Protein AF-A0A1I7S067-F1 (afdb_monomer_lite)

InterPro domains:
  IPR039859 Palmitoyltransferase PFA4/ZDHHC16/ZDHHC20/ERF2-like [PTHR12246] (15-96)

Secondary structure (DSSP, 8-state):
-HHHHHHHHHHHHHHHHHHHHHHHHHHHHHHHHHHHHHHHHHHHHHIIIIIHHHHHHHS-HHHHHHHHHHHHHHHHHHHHHHHHHHHS--------SS-GGG-GGGTT-TTHHHHHS-THHHHHHHHHHHHHHHHHHHHHHHHHHHHHHHHHHT--HHHHHH--STHHHHHHH-GGG-TTHHHHHHHHTT--TT--HHHHSSS---PPP-------PPP---

Organism: Bursaphelenchus xylophilus (NCBI:txid6326)

Foldseek 3Di:
DVVVVVVVVVVVVVVVVVVVVVVVVVVCLVVVVVLVVVLLVLVVCCCQPPVLQVCLQPDDQVVSVVVVVVSVVVSVVVVVVVVCVSPVDPPPLPPDVDPPLRDPVCPPPPCSCVPPVDPCVVVVVVVVVVVVSVVSCVVSVLVVLLVLLCLQQLHDPVRVVVDDDDVSVVSSVCSPPHVPRVVSNCLSQVVPDPDDPVPRSNGRDNDDRDDDPDPDDPPPDD

Radius of gyration: 28.03 Å; chains: 1; bounding box: 75×39×89 Å

Sequence (222 aa):
MIRNNEYISLTELQERQRIEDRKTKRIIGKVCPFLVYGLLSFVVLNIIFIFLPFESLYKPLWLVIMLCMMTVYFVSSIVFSYYMACNTHPGSPRKGKRSFCAQEKLFFVSWRDTLCYSNYLVAIPVAIVFLLCLQIFAFAGFLFWQNFSMISFGILYIESLKSDKKSSLQMYLWPFGAPNFTKNWRNFLGLHFGRRFWSHILLPSTHKPFFHEEYTPPMCNL

pLDDT: mean 72.7, std 13.43, range [39.19, 91.75]

Structure (mmCIF, N/CA/C/O backbone):
data_AF-A0A1I7S067-F1
#
_entry.id   AF-A0A1I7S067-F1
#
loop_
_atom_site.group_PDB
_atom_site.id
_atom_site.type_symbol
_atom_site.label_atom_id
_atom_site.label_alt_id
_atom_site.label_comp_id
_atom_site.label_asym_id
_atom_site.label_entity_id
_atom_site.label_seq_id
_atom_site.pdbx_PDB_ins_code
_atom_site.Cartn_x
_atom_site.Cartn_y
_atom_site.Cartn_z
_atom_site.occupancy
_atom_site.B_iso_or_equiv
_atom_site.auth_seq_id
_atom_site.auth_comp_id
_atom_site.auth_asym_id
_atom_site.auth_atom_id
_atom_site.pdbx_PDB_model_num
ATOM 1 N N . MET A 1 1 ? 48.008 5.080 -32.756 1.00 60.66 1 MET A N 1
ATOM 2 C CA . MET A 1 1 ? 47.907 4.240 -31.540 1.00 60.66 1 MET A CA 1
ATOM 3 C C . MET A 1 1 ? 46.923 4.805 -30.509 1.00 60.66 1 MET A C 1
ATOM 5 O O . MET A 1 1 ? 46.065 4.062 -30.066 1.00 60.66 1 MET A O 1
ATOM 9 N N . ILE A 1 2 ? 46.959 6.109 -30.202 1.00 61.41 2 ILE A N 1
ATOM 10 C CA . ILE A 1 2 ? 46.107 6.761 -29.177 1.00 61.41 2 ILE A CA 1
ATOM 11 C C . ILE A 1 2 ? 44.590 6.624 -29.450 1.00 61.41 2 ILE A C 1
ATOM 13 O O . ILE A 1 2 ? 43.835 6.271 -28.551 1.00 61.41 2 ILE A O 1
ATOM 17 N N . ARG A 1 3 ? 44.151 6.783 -30.708 1.00 65.31 3 ARG A N 1
ATOM 18 C CA . ARG A 1 3 ? 42.730 6.695 -31.111 1.00 65.31 3 ARG A CA 1
ATOM 19 C C . ARG A 1 3 ? 42.087 5.315 -30.878 1.00 65.31 3 ARG A C 1
ATOM 21 O O . ARG A 1 3 ? 40.883 5.235 -30.668 1.00 65.31 3 ARG A O 1
ATOM 28 N N . ASN A 1 4 ? 42.874 4.234 -30.898 1.00 70.75 4 ASN A N 1
ATOM 29 C CA . ASN A 1 4 ? 42.349 2.886 -30.648 1.00 70.75 4 ASN A CA 1
ATOM 30 C C . ASN A 1 4 ? 42.087 2.649 -29.155 1.00 70.75 4 ASN A C 1
ATOM 32 O O . ASN A 1 4 ? 41.084 2.030 -28.818 1.00 70.75 4 ASN A O 1
ATOM 36 N N . ASN A 1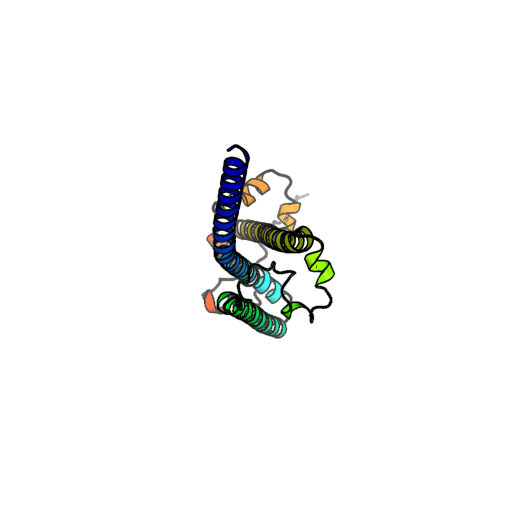 5 ? 42.929 3.184 -28.265 1.00 73.44 5 ASN A N 1
ATOM 37 C CA . ASN A 1 5 ? 42.738 3.039 -26.818 1.00 73.44 5 ASN A CA 1
ATOM 38 C C . ASN A 1 5 ? 41.500 3.796 -26.317 1.00 73.44 5 ASN A C 1
ATOM 40 O O . ASN A 1 5 ? 40.792 3.300 -25.446 1.00 73.44 5 ASN A O 1
ATOM 44 N N . GLU A 1 6 ? 41.212 4.963 -26.894 1.00 76.75 6 GLU A N 1
ATOM 45 C CA . GLU A 1 6 ? 40.024 5.757 -26.558 1.00 76.75 6 GLU A CA 1
ATOM 46 C C . GLU A 1 6 ? 38.721 5.084 -27.025 1.00 76.75 6 GLU A C 1
ATOM 48 O O . GLU A 1 6 ? 37.706 5.114 -26.335 1.00 76.75 6 GLU A O 1
ATOM 53 N N . TYR A 1 7 ? 38.750 4.399 -28.172 1.00 74.50 7 TYR A N 1
ATOM 54 C CA . TYR A 1 7 ? 37.591 3.648 -28.653 1.00 74.50 7 TYR A CA 1
ATOM 55 C C . TYR A 1 7 ? 37.304 2.417 -27.781 1.00 74.50 7 TYR A C 1
ATOM 57 O O . TYR A 1 7 ? 36.150 2.142 -27.453 1.00 74.50 7 TYR A O 1
ATOM 65 N N . ILE A 1 8 ? 38.360 1.708 -27.365 1.00 77.25 8 ILE A N 1
ATOM 66 C CA . ILE A 1 8 ? 38.261 0.538 -26.483 1.00 77.25 8 ILE A CA 1
ATOM 67 C C . ILE A 1 8 ? 37.681 0.944 -25.118 1.00 77.25 8 ILE A C 1
ATOM 69 O O . ILE A 1 8 ? 36.724 0.319 -24.653 1.00 77.25 8 ILE A O 1
ATOM 73 N N . SER A 1 9 ? 38.161 2.040 -24.517 1.00 79.50 9 SER A N 1
ATOM 74 C CA . SER A 1 9 ? 37.658 2.510 -23.218 1.00 79.50 9 SER A CA 1
ATOM 75 C C . SER A 1 9 ? 36.184 2.943 -23.266 1.00 79.50 9 SER A C 1
ATOM 77 O O . SER A 1 9 ? 35.411 2.613 -22.363 1.00 79.50 9 SER A O 1
ATOM 79 N N . LEU A 1 10 ? 35.749 3.607 -24.344 1.00 79.50 10 LEU A N 1
ATOM 80 C CA . LEU A 1 10 ? 34.343 3.976 -24.552 1.00 79.50 10 LEU A CA 1
ATOM 81 C C . LEU A 1 10 ? 33.431 2.748 -24.693 1.00 79.50 10 LEU A C 1
ATOM 83 O O . LEU A 1 10 ? 32.326 2.733 -24.141 1.00 79.50 10 LEU A O 1
ATOM 87 N N . THR A 1 11 ? 33.881 1.701 -25.393 1.00 80.50 11 THR A N 1
ATOM 88 C CA . THR A 1 11 ? 33.100 0.463 -25.535 1.00 80.50 11 THR A CA 1
ATOM 89 C C . THR A 1 11 ? 32.948 -0.297 -24.219 1.00 80.50 11 THR A C 1
ATOM 91 O O . THR A 1 11 ? 31.845 -0.759 -23.914 1.00 80.50 11 THR A O 1
ATOM 94 N N . GLU A 1 12 ? 33.998 -0.357 -23.396 1.00 84.56 12 GLU A N 1
ATOM 95 C CA . GLU A 1 12 ? 33.945 -0.987 -22.072 1.00 84.56 12 GLU A CA 1
ATOM 96 C C . GLU A 1 12 ? 33.008 -0.235 -21.114 1.00 84.56 12 GLU A C 1
ATOM 98 O O . GLU A 1 12 ? 32.218 -0.855 -20.395 1.00 84.56 12 GLU A O 1
ATOM 103 N N . LEU A 1 13 ? 33.026 1.104 -21.140 1.00 80.56 13 LEU A N 1
ATOM 104 C CA . LEU A 1 13 ? 32.112 1.942 -20.355 1.00 80.56 13 LEU A CA 1
ATOM 105 C C . LEU A 1 13 ? 30.646 1.725 -20.758 1.00 80.56 13 LEU A C 1
ATOM 107 O O . LEU A 1 13 ? 29.788 1.534 -19.893 1.00 80.56 13 LEU A O 1
ATOM 111 N N . GLN A 1 14 ? 30.352 1.681 -22.060 1.00 81.06 14 GLN A N 1
ATOM 112 C CA . GLN A 1 14 ? 29.001 1.405 -22.562 1.00 81.06 14 GLN A CA 1
ATOM 113 C C . GLN A 1 14 ? 28.516 -0.010 -22.227 1.00 81.06 14 GLN A C 1
ATOM 115 O O . GLN A 1 14 ? 27.317 -0.234 -22.028 1.00 81.06 14 GLN A O 1
ATOM 120 N N . GLU A 1 15 ? 29.411 -0.995 -22.207 1.00 83.44 15 GLU A N 1
ATOM 121 C CA . GLU A 1 15 ? 29.061 -2.365 -21.846 1.00 83.44 15 GLU A CA 1
ATOM 122 C C . GLU A 1 15 ? 28.778 -2.497 -20.348 1.00 83.44 15 GLU A C 1
ATOM 124 O O . GLU A 1 15 ? 27.768 -3.102 -19.973 1.00 83.44 15 GLU A O 1
ATOM 129 N N . ARG A 1 16 ? 29.574 -1.833 -19.498 1.00 80.81 16 ARG A N 1
ATOM 130 C CA . ARG A 1 16 ? 29.292 -1.719 -18.060 1.00 80.81 16 ARG A CA 1
ATOM 131 C C . ARG A 1 16 ? 27.949 -1.040 -17.804 1.00 80.81 16 ARG A C 1
ATOM 133 O O . ARG A 1 16 ? 27.128 -1.623 -17.101 1.00 80.81 16 ARG A O 1
ATOM 140 N N . GLN A 1 17 ? 27.660 0.091 -18.453 1.00 79.00 17 GLN A N 1
ATOM 141 C CA . GLN A 1 17 ? 26.351 0.756 -18.358 1.00 79.00 17 GLN A CA 1
ATOM 142 C C . GLN A 1 17 ? 25.197 -0.162 -18.793 1.00 79.00 17 GLN A C 1
ATOM 144 O O . GLN A 1 17 ? 24.196 -0.286 -18.094 1.00 79.00 17 GLN A O 1
ATOM 149 N N . ARG A 1 18 ? 25.345 -0.912 -19.895 1.00 73.81 18 ARG A N 1
ATOM 150 C CA . ARG A 1 18 ? 24.321 -1.880 -20.338 1.00 73.81 18 ARG A CA 1
ATOM 151 C C . ARG A 1 18 ? 24.138 -3.063 -19.385 1.00 73.81 18 ARG A C 1
ATOM 153 O O . ARG A 1 18 ? 23.065 -3.679 -19.372 1.00 73.81 18 ARG A O 1
ATOM 160 N N . ILE A 1 19 ? 25.177 -3.475 -18.663 1.00 78.88 19 ILE A N 1
ATOM 161 C CA . ILE A 1 19 ? 25.087 -4.531 -17.647 1.00 78.88 19 ILE A CA 1
ATOM 162 C C . ILE A 1 19 ? 24.378 -3.992 -16.400 1.00 78.88 19 ILE A C 1
ATOM 164 O O . ILE A 1 19 ? 23.453 -4.649 -15.920 1.00 78.88 19 ILE A O 1
ATOM 168 N N . GLU A 1 20 ? 24.756 -2.801 -15.937 1.00 76.44 20 GLU A N 1
ATOM 169 C CA . GLU A 1 20 ? 24.118 -2.071 -14.833 1.00 76.44 20 GLU A CA 1
ATOM 170 C C . GLU A 1 20 ? 22.618 -1.874 -15.108 1.00 76.44 20 GLU A C 1
ATOM 172 O O . GLU A 1 20 ? 21.784 -2.359 -14.347 1.00 76.44 20 GLU A O 1
ATOM 177 N N . ASP A 1 21 ? 22.249 -1.327 -16.269 1.00 72.25 21 ASP A N 1
ATOM 178 C CA . ASP A 1 21 ? 20.851 -1.116 -16.665 1.00 72.25 21 ASP A CA 1
ATOM 179 C C . ASP A 1 21 ? 20.033 -2.411 -16.687 1.00 72.25 21 ASP A C 1
ATOM 181 O O . ASP A 1 21 ? 18.859 -2.441 -16.305 1.00 72.25 21 ASP A O 1
ATOM 185 N N . ARG A 1 22 ? 20.635 -3.513 -17.153 1.00 72.81 22 ARG A N 1
ATOM 186 C CA . ARG A 1 22 ? 19.974 -4.825 -17.175 1.00 72.81 22 ARG A CA 1
ATOM 187 C C . ARG A 1 22 ? 19.762 -5.371 -15.769 1.00 72.81 22 ARG A C 1
ATOM 189 O O . ARG A 1 22 ? 18.717 -5.978 -15.527 1.00 72.81 22 ARG A O 1
ATOM 196 N N . LYS A 1 23 ? 20.721 -5.176 -14.863 1.00 74.88 23 LYS A N 1
ATOM 197 C CA . LYS A 1 23 ? 20.579 -5.552 -13.452 1.00 74.88 23 LYS A CA 1
ATOM 198 C C . LYS A 1 23 ? 19.485 -4.712 -12.793 1.00 74.88 23 LYS A C 1
ATOM 200 O O . LYS A 1 23 ? 18.541 -5.289 -12.261 1.00 74.88 23 LYS A O 1
ATOM 205 N N . THR A 1 24 ? 19.537 -3.391 -12.939 1.00 73.12 24 THR A N 1
ATOM 206 C CA . THR A 1 24 ? 18.560 -2.445 -12.384 1.00 73.12 24 THR A CA 1
ATOM 207 C C . THR A 1 24 ? 17.139 -2.757 -12.844 1.00 73.12 24 THR A C 1
ATOM 209 O O . THR A 1 24 ? 16.247 -2.921 -12.016 1.00 73.12 24 THR A O 1
ATOM 212 N N . LYS A 1 25 ? 16.914 -2.973 -14.147 1.00 69.44 25 LYS A N 1
ATOM 213 C CA . LYS A 1 25 ? 15.585 -3.331 -14.679 1.00 69.44 25 LYS A CA 1
ATOM 214 C C . LYS A 1 25 ? 15.052 -4.656 -14.126 1.00 69.44 25 LYS A C 1
ATOM 216 O O . LYS A 1 25 ? 13.860 -4.762 -13.852 1.00 69.44 25 LYS A O 1
ATOM 221 N N . ARG A 1 26 ? 15.913 -5.664 -13.928 1.00 72.00 26 ARG A N 1
ATOM 222 C CA . ARG A 1 26 ? 15.506 -6.942 -13.311 1.00 72.00 26 ARG A CA 1
ATOM 223 C C . ARG A 1 26 ? 15.178 -6.797 -11.830 1.00 72.00 26 ARG A C 1
ATOM 225 O O . ARG A 1 26 ? 14.263 -7.462 -11.360 1.00 72.00 26 ARG A O 1
ATOM 232 N N . ILE A 1 27 ? 15.930 -5.971 -11.106 1.00 74.88 27 ILE A N 1
ATOM 233 C CA . ILE A 1 27 ? 15.695 -5.719 -9.682 1.00 74.88 27 ILE A CA 1
ATOM 234 C C . ILE A 1 27 ? 14.375 -4.962 -9.512 1.00 74.88 27 ILE A C 1
ATOM 236 O O . ILE A 1 27 ? 13.495 -5.441 -8.802 1.00 74.88 27 ILE A O 1
ATOM 240 N N . ILE A 1 28 ? 14.181 -3.859 -10.244 1.00 71.94 28 ILE A N 1
ATOM 241 C CA . ILE A 1 28 ? 12.940 -3.067 -10.216 1.00 71.94 28 ILE A CA 1
ATOM 242 C C . ILE A 1 28 ? 11.729 -3.936 -10.574 1.00 71.94 28 ILE A C 1
ATOM 244 O O . ILE A 1 28 ? 10.713 -3.880 -9.885 1.00 71.94 28 ILE A O 1
ATOM 248 N N . GLY A 1 29 ? 11.850 -4.794 -11.593 1.00 70.19 29 GLY A N 1
ATOM 249 C CA . GLY A 1 29 ? 10.775 -5.702 -12.001 1.00 70.19 29 GLY A CA 1
ATOM 250 C C . GLY A 1 29 ? 10.373 -6.736 -10.942 1.00 70.19 29 GLY A C 1
ATOM 251 O O . GLY A 1 29 ? 9.244 -7.205 -10.969 1.00 70.19 29 GLY A O 1
ATOM 252 N N . LYS A 1 30 ? 11.256 -7.078 -9.995 1.00 74.94 30 LYS A N 1
ATOM 253 C CA . LYS A 1 30 ? 10.940 -7.979 -8.871 1.00 74.94 30 LYS A CA 1
ATOM 254 C C . LYS A 1 30 ? 10.435 -7.235 -7.636 1.00 74.94 30 LYS A C 1
ATOM 256 O O . LYS A 1 30 ? 9.564 -7.738 -6.934 1.00 74.94 30 LYS A O 1
ATOM 261 N N . VAL A 1 31 ? 10.978 -6.047 -7.373 1.00 78.94 31 VAL A N 1
ATOM 262 C CA . VAL A 1 31 ? 10.641 -5.239 -6.191 1.00 78.94 31 VAL A CA 1
ATOM 263 C C . VAL A 1 31 ? 9.281 -4.559 -6.344 1.00 78.94 31 VAL A C 1
ATOM 265 O O . VAL A 1 31 ? 8.514 -4.515 -5.387 1.00 78.94 31 VAL A O 1
ATOM 268 N N . CYS A 1 32 ? 8.951 -4.065 -7.540 1.00 75.75 32 CYS A N 1
ATOM 269 C CA . CYS A 1 32 ? 7.698 -3.348 -7.783 1.00 75.75 32 CYS A CA 1
ATOM 270 C C . CYS A 1 32 ? 6.447 -4.203 -7.474 1.00 75.75 32 CYS A C 1
ATOM 272 O O . CYS A 1 32 ? 5.587 -3.722 -6.734 1.00 75.75 32 CYS A O 1
ATOM 274 N N . PRO A 1 33 ? 6.363 -5.485 -7.896 1.00 77.38 33 PRO A N 1
ATOM 275 C CA . PRO A 1 33 ? 5.256 -6.359 -7.510 1.00 77.38 33 PRO A CA 1
ATOM 276 C C . PRO A 1 33 ? 5.111 -6.542 -6.009 1.00 77.38 33 PRO A C 1
ATOM 278 O O . PRO A 1 33 ? 4.014 -6.424 -5.470 1.00 77.38 33 PRO A O 1
ATOM 281 N N . PHE A 1 34 ? 6.226 -6.792 -5.325 1.00 82.50 34 PHE A N 1
ATOM 282 C CA . PHE A 1 34 ? 6.224 -6.985 -3.882 1.00 82.50 34 PHE A CA 1
ATOM 283 C C . PHE A 1 34 ? 5.716 -5.738 -3.149 1.00 82.50 34 PHE A C 1
ATOM 285 O O . PHE A 1 34 ? 4.894 -5.847 -2.242 1.00 82.50 34 PHE A O 1
ATOM 292 N N . LEU A 1 35 ? 6.145 -4.552 -3.590 1.00 81.69 35 LEU A N 1
ATOM 293 C CA . LEU A 1 35 ? 5.699 -3.281 -3.030 1.00 81.69 35 LEU A CA 1
ATOM 294 C C . LEU A 1 35 ? 4.191 -3.072 -3.220 1.00 81.69 35 LEU A C 1
ATOM 296 O O . LEU A 1 35 ? 3.509 -2.689 -2.274 1.00 81.69 35 LEU A O 1
ATOM 300 N N . VAL A 1 36 ? 3.662 -3.347 -4.416 1.00 83.38 36 VAL A N 1
ATOM 301 C CA . VAL A 1 36 ? 2.234 -3.160 -4.718 1.00 83.38 36 VAL A CA 1
ATOM 302 C C . VAL A 1 36 ? 1.363 -4.124 -3.917 1.00 83.38 36 VAL A C 1
ATOM 304 O O . VAL A 1 36 ? 0.391 -3.686 -3.304 1.00 83.38 36 VAL A O 1
ATOM 307 N N . TYR A 1 37 ? 1.722 -5.409 -3.849 1.00 85.50 37 TYR A N 1
ATOM 308 C CA . TYR A 1 37 ? 0.988 -6.373 -3.022 1.00 85.50 37 TYR A CA 1
ATOM 309 C C . TYR A 1 37 ? 1.084 -6.042 -1.530 1.00 85.50 37 TYR A C 1
ATOM 311 O O . TYR A 1 37 ? 0.086 -6.153 -0.817 1.00 85.50 37 TYR A O 1
ATOM 319 N N . GLY A 1 38 ? 2.253 -5.594 -1.062 1.00 86.00 38 GLY A N 1
ATOM 320 C CA . GLY A 1 38 ? 2.447 -5.144 0.315 1.00 86.00 38 GLY A CA 1
ATOM 321 C C . GLY A 1 38 ? 1.566 -3.944 0.660 1.00 86.00 38 GLY A C 1
ATOM 322 O O . GLY A 1 38 ? 0.860 -3.974 1.665 1.00 86.00 38 GLY A O 1
ATOM 323 N N . LEU A 1 39 ? 1.541 -2.923 -0.203 1.00 84.81 39 LEU A N 1
ATOM 324 C CA . LEU A 1 39 ? 0.704 -1.736 -0.025 1.00 84.81 39 LEU A CA 1
ATOM 325 C C . LEU A 1 39 ? -0.788 -2.085 -0.062 1.00 84.81 39 LEU A C 1
ATOM 327 O O . LEU A 1 39 ? -1.544 -1.630 0.791 1.00 84.81 39 LEU A O 1
ATOM 331 N N . LEU A 1 40 ? -1.209 -2.919 -1.016 1.00 88.19 40 LEU A N 1
ATOM 332 C CA . LEU A 1 40 ? -2.599 -3.350 -1.141 1.00 88.19 40 LEU A CA 1
ATOM 333 C C . LEU A 1 40 ? -3.053 -4.132 0.097 1.00 88.19 40 LEU A C 1
ATOM 335 O O . LEU A 1 40 ? -4.106 -3.836 0.655 1.00 88.19 40 LEU A O 1
ATOM 339 N N . SER A 1 41 ? -2.236 -5.082 0.558 1.00 87.38 41 SER A N 1
ATOM 340 C CA . SER A 1 41 ? -2.485 -5.834 1.791 1.00 87.38 41 SER A CA 1
ATOM 341 C C . SER A 1 41 ? -2.594 -4.899 2.995 1.00 87.38 41 SER A C 1
ATOM 343 O O . SER A 1 41 ? -3.547 -4.981 3.766 1.00 87.38 41 SER A O 1
ATOM 345 N N . PHE A 1 42 ? -1.676 -3.940 3.115 1.00 86.31 42 PHE A N 1
ATOM 346 C CA . PHE A 1 42 ? -1.685 -2.966 4.198 1.00 86.31 42 PHE A CA 1
ATOM 347 C C . PHE A 1 42 ? -2.951 -2.090 4.202 1.00 86.31 42 PHE A C 1
ATOM 349 O O . PHE A 1 42 ? -3.560 -1.884 5.254 1.00 86.31 42 PHE A O 1
ATOM 356 N N . VAL A 1 43 ? -3.399 -1.619 3.036 1.00 86.94 43 VAL A N 1
ATOM 357 C CA . VAL A 1 43 ? -4.656 -0.865 2.900 1.00 86.94 43 VAL A CA 1
ATOM 358 C C . VAL A 1 43 ? -5.860 -1.729 3.283 1.00 86.94 43 VAL A C 1
ATOM 360 O O . VAL A 1 43 ? -6.712 -1.280 4.045 1.00 86.94 43 VAL A O 1
ATOM 363 N N . VAL A 1 44 ? -5.917 -2.983 2.827 1.00 87.88 44 VAL A N 1
ATOM 364 C CA . VAL A 1 44 ? -7.000 -3.913 3.184 1.00 87.88 44 VAL A CA 1
ATOM 365 C C . VAL A 1 44 ? -7.029 -4.189 4.690 1.00 87.88 44 VAL A C 1
ATOM 367 O O . VAL A 1 44 ? -8.105 -4.186 5.284 1.00 87.88 44 VAL A O 1
ATOM 370 N N . LEU A 1 45 ? -5.871 -4.353 5.337 1.00 86.25 45 LEU A N 1
ATOM 371 C CA . LEU A 1 45 ? -5.787 -4.512 6.792 1.00 86.25 45 LEU A CA 1
ATOM 372 C C . LEU A 1 45 ? -6.349 -3.289 7.526 1.00 86.25 45 LEU A C 1
ATOM 374 O O . LEU A 1 45 ? -7.144 -3.448 8.447 1.00 86.25 45 LEU A O 1
ATOM 378 N N . ASN A 1 46 ? -6.010 -2.073 7.092 1.00 84.12 46 ASN A N 1
ATOM 379 C CA . ASN A 1 46 ? -6.590 -0.850 7.657 1.00 84.12 46 ASN A CA 1
ATOM 380 C C . ASN A 1 46 ? -8.115 -0.818 7.511 1.00 84.12 46 ASN A C 1
ATOM 382 O O . ASN A 1 46 ? -8.824 -0.471 8.459 1.00 84.12 46 ASN A O 1
ATOM 386 N N . ILE A 1 47 ? -8.625 -1.215 6.341 1.00 85.75 47 ILE A N 1
ATOM 387 C CA . ILE A 1 47 ? -10.066 -1.265 6.093 1.00 85.75 47 ILE A CA 1
ATOM 388 C C . ILE A 1 47 ? -10.736 -2.258 7.048 1.00 85.75 47 ILE A C 1
ATOM 390 O O . ILE A 1 47 ? -11.729 -1.909 7.674 1.00 85.75 47 ILE A O 1
ATOM 394 N N . ILE A 1 48 ? -10.187 -3.463 7.213 1.00 83.12 48 ILE A N 1
ATOM 395 C CA . ILE A 1 48 ? -10.789 -4.504 8.057 1.00 83.12 48 ILE A CA 1
ATOM 396 C C . ILE A 1 48 ? -10.719 -4.145 9.548 1.00 83.12 48 ILE A C 1
ATOM 398 O O . ILE A 1 48 ? -11.703 -4.320 10.262 1.00 83.12 48 ILE A O 1
ATOM 402 N N . PHE A 1 49 ? -9.570 -3.664 10.031 1.00 78.94 49 PHE A N 1
ATOM 403 C CA . PHE A 1 49 ? -9.338 -3.481 11.468 1.00 78.94 49 PHE A CA 1
ATOM 404 C C . PHE A 1 49 ? -9.828 -2.143 12.020 1.00 78.94 49 PHE A C 1
ATOM 406 O O . PHE A 1 49 ? -10.189 -2.079 13.192 1.00 78.94 49 PHE A O 1
ATOM 413 N N . ILE A 1 50 ? -9.818 -1.081 11.212 1.00 79.50 50 ILE A N 1
ATOM 414 C CA . ILE A 1 50 ? -10.142 0.274 11.677 1.00 79.50 50 ILE A CA 1
ATOM 415 C C . ILE A 1 50 ? -11.447 0.742 11.045 1.00 79.50 50 ILE A C 1
ATOM 417 O O . ILE A 1 50 ? -12.383 1.121 11.745 1.00 79.50 50 ILE A O 1
ATOM 421 N N . PHE A 1 51 ? -11.521 0.707 9.715 1.00 80.75 51 PHE A N 1
ATOM 422 C CA . PHE A 1 51 ? -12.613 1.355 8.997 1.00 80.75 51 PHE A CA 1
ATOM 423 C C . PHE A 1 51 ? -13.938 0.596 9.122 1.00 80.75 51 PHE A C 1
ATOM 425 O O . PHE A 1 51 ? -14.969 1.200 9.398 1.00 80.75 51 PHE A O 1
ATOM 432 N N . LEU A 1 52 ? -13.911 -0.728 8.963 1.00 80.44 52 LEU A N 1
ATOM 433 C CA . LEU A 1 52 ? -15.093 -1.583 9.012 1.00 80.44 52 LEU A CA 1
ATOM 434 C C . LEU A 1 52 ? -15.817 -1.533 10.369 1.00 80.44 52 LEU A C 1
ATOM 436 O O . LEU A 1 52 ? -17.025 -1.289 10.357 1.00 80.44 52 LEU A O 1
ATOM 440 N N . PRO A 1 53 ? -15.147 -1.698 11.532 1.00 76.75 53 PRO A N 1
ATOM 441 C CA . PRO A 1 53 ? -15.833 -1.581 12.816 1.00 76.75 53 PRO A CA 1
ATOM 442 C C . PRO A 1 53 ? -16.381 -0.169 13.045 1.00 76.75 53 PRO A C 1
ATOM 444 O O . PRO A 1 53 ? -17.499 -0.033 13.538 1.00 76.75 53 PRO A O 1
ATOM 447 N N . PHE A 1 54 ? -15.656 0.873 12.623 1.00 75.00 54 PHE A N 1
ATOM 448 C CA . PHE A 1 54 ? -16.115 2.256 12.746 1.00 75.00 54 PHE A CA 1
ATOM 449 C C . PHE A 1 54 ? -17.371 2.533 11.907 1.00 75.00 54 PHE A C 1
ATOM 451 O O . PHE A 1 54 ? -18.382 2.988 12.436 1.00 75.00 54 PHE A O 1
ATOM 458 N N . GLU A 1 55 ? -17.347 2.211 10.613 1.00 79.88 55 GLU A N 1
ATOM 459 C CA . GLU A 1 55 ? -18.484 2.418 9.707 1.00 79.88 55 GLU A CA 1
ATOM 460 C C . GLU A 1 55 ? -19.714 1.614 10.119 1.00 79.88 55 GLU A C 1
ATOM 462 O O . GLU A 1 55 ? -20.845 2.095 10.038 1.00 79.88 55 GLU A O 1
ATOM 467 N N . SER A 1 56 ? -19.494 0.401 10.626 1.00 75.44 56 SER A N 1
ATOM 468 C CA . SER A 1 56 ? -20.568 -0.474 11.086 1.00 75.44 56 SER A CA 1
ATOM 469 C C . SER A 1 56 ? -21.395 0.094 12.241 1.00 75.44 56 SER A C 1
ATOM 471 O O . SER A 1 56 ? -22.525 -0.345 12.454 1.00 75.44 56 SER A O 1
ATOM 473 N N . LEU A 1 57 ? -20.842 1.061 12.979 1.00 75.00 57 LEU A N 1
ATOM 474 C CA . LEU A 1 57 ? -21.496 1.688 14.121 1.00 75.00 57 LEU A CA 1
ATOM 475 C C . LEU A 1 57 ? -22.448 2.815 13.699 1.00 75.00 57 LEU A C 1
ATOM 477 O O . LEU A 1 57 ? -23.478 3.015 14.338 1.00 75.00 57 LEU A O 1
ATOM 481 N N . TYR A 1 58 ? -22.111 3.543 12.630 1.00 77.88 58 TYR A N 1
ATOM 482 C CA . TYR A 1 58 ? -22.845 4.740 12.204 1.00 77.88 58 TYR A CA 1
ATOM 483 C C . TYR A 1 58 ? -23.727 4.516 10.973 1.00 77.88 58 TYR A C 1
ATOM 485 O O . TYR A 1 58 ? -24.654 5.295 10.744 1.00 77.88 58 TYR A O 1
ATOM 493 N N . LYS A 1 59 ? -23.459 3.479 10.168 1.00 82.44 59 LYS A N 1
ATOM 494 C CA . LYS A 1 59 ? -24.160 3.230 8.901 1.00 82.44 59 LYS A CA 1
ATOM 495 C C . LYS A 1 59 ? -24.987 1.945 8.918 1.00 82.44 59 LYS A C 1
ATOM 497 O O . LYS A 1 59 ? -24.663 0.995 9.629 1.00 82.44 59 LYS A O 1
ATOM 502 N N . PRO A 1 60 ? -26.066 1.884 8.113 1.00 88.06 60 PRO A N 1
ATOM 503 C CA . PRO A 1 60 ? -26.896 0.692 8.036 1.00 88.06 60 PRO A CA 1
ATOM 504 C C . PRO A 1 60 ? -26.129 -0.488 7.422 1.00 88.06 60 PRO A C 1
ATOM 506 O O . PRO A 1 60 ? -25.358 -0.328 6.474 1.00 88.06 60 PRO A O 1
ATOM 509 N N . LEU A 1 61 ? -26.410 -1.693 7.926 1.00 82.25 61 LEU A N 1
ATOM 510 C CA . LEU A 1 61 ? -25.722 -2.941 7.567 1.00 82.25 61 LEU A CA 1
ATOM 511 C C . LEU A 1 61 ? -25.640 -3.193 6.050 1.00 82.25 61 LEU A C 1
ATOM 513 O O . LEU A 1 61 ? -24.597 -3.609 5.552 1.00 82.25 61 LEU A O 1
ATOM 517 N N . TRP A 1 62 ? -26.713 -2.923 5.301 1.00 85.62 62 TRP A N 1
ATOM 518 C CA . TRP A 1 62 ? -26.757 -3.172 3.855 1.00 85.62 62 TRP A CA 1
ATOM 519 C C . TRP A 1 62 ? -25.712 -2.353 3.083 1.00 85.62 62 TRP A C 1
ATOM 521 O O . TRP A 1 62 ? -25.097 -2.861 2.147 1.00 85.62 62 TRP A O 1
ATOM 531 N N . LEU A 1 63 ? -25.465 -1.108 3.502 1.00 86.56 63 LEU A N 1
ATOM 532 C CA . LEU A 1 63 ? -24.495 -0.223 2.862 1.00 86.56 63 LEU A CA 1
ATOM 533 C C . LEU A 1 63 ? -23.068 -0.719 3.111 1.00 86.56 63 LEU A C 1
ATOM 535 O O . LEU A 1 63 ? -22.244 -0.712 2.198 1.00 86.56 63 LEU A O 1
ATOM 539 N N . VAL A 1 64 ? -22.800 -1.212 4.324 1.00 86.12 64 VAL A N 1
ATOM 540 C CA . VAL A 1 64 ? -21.515 -1.824 4.685 1.00 86.12 64 VAL A CA 1
ATOM 541 C C . VAL A 1 64 ? -21.262 -3.079 3.845 1.00 86.12 64 VAL A C 1
ATOM 543 O O . VAL A 1 64 ? -20.177 -3.237 3.293 1.00 86.12 64 VAL A O 1
ATOM 546 N N . ILE A 1 65 ? -22.274 -3.936 3.668 1.00 87.31 65 ILE A N 1
ATOM 547 C CA . ILE A 1 65 ? -22.172 -5.139 2.825 1.00 87.31 65 ILE A CA 1
ATOM 548 C C . ILE A 1 65 ? -21.862 -4.766 1.368 1.00 87.31 65 ILE A C 1
ATOM 550 O O . ILE A 1 65 ? -20.951 -5.342 0.771 1.00 87.31 65 ILE A O 1
ATOM 554 N N . MET A 1 66 ? -22.565 -3.779 0.803 1.00 89.06 66 MET A N 1
ATOM 555 C CA . MET A 1 66 ? -22.312 -3.303 -0.564 1.00 89.06 66 MET A CA 1
ATOM 556 C C . MET A 1 66 ? -20.884 -2.768 -0.727 1.00 89.06 66 MET A C 1
ATOM 558 O O . MET A 1 66 ? -20.212 -3.078 -1.713 1.00 89.06 66 MET A O 1
ATOM 562 N N . LEU A 1 67 ? -20.387 -2.018 0.260 1.00 87.25 67 LEU A N 1
ATOM 563 C CA . LEU A 1 67 ? -19.024 -1.492 0.255 1.00 87.25 67 LEU A CA 1
ATOM 564 C C . LEU A 1 67 ? -17.970 -2.607 0.337 1.00 87.25 67 LEU A C 1
ATOM 566 O O . LEU A 1 67 ? -16.959 -2.548 -0.368 1.00 87.25 67 LEU A O 1
ATOM 570 N N . CYS A 1 68 ? -18.212 -3.646 1.141 1.00 88.06 68 CYS A N 1
ATOM 571 C CA . CYS A 1 68 ? -17.347 -4.825 1.210 1.00 88.06 68 CYS A CA 1
ATOM 572 C C . CYS A 1 68 ? -17.272 -5.549 -0.139 1.00 88.06 68 CYS A C 1
ATOM 574 O O . CYS A 1 68 ? -16.175 -5.840 -0.615 1.00 88.06 68 CYS A O 1
ATOM 576 N N . MET A 1 69 ? -18.416 -5.781 -0.792 1.00 91.62 69 MET A N 1
ATOM 577 C CA . MET A 1 69 ? -18.471 -6.421 -2.114 1.00 91.62 69 MET A CA 1
ATOM 578 C C . MET A 1 69 ? -17.695 -5.615 -3.163 1.00 91.62 69 MET A C 1
ATOM 580 O O . MET A 1 69 ? -16.883 -6.167 -3.907 1.00 91.62 69 MET A O 1
ATOM 584 N N . MET A 1 70 ? -17.883 -4.294 -3.173 1.00 89.44 70 MET A N 1
ATOM 585 C CA . MET A 1 70 ? -17.158 -3.389 -4.064 1.00 89.44 70 MET A CA 1
ATOM 586 C C . MET A 1 70 ? -15.646 -3.393 -3.786 1.00 89.44 70 MET A C 1
ATOM 588 O O . MET A 1 70 ? -14.841 -3.412 -4.717 1.00 89.44 70 MET A O 1
ATOM 592 N N . THR A 1 71 ? -15.245 -3.437 -2.515 1.00 87.88 71 THR A N 1
ATOM 593 C CA . THR A 1 71 ? -13.830 -3.501 -2.116 1.00 87.88 71 THR A CA 1
ATOM 594 C C . THR A 1 71 ? -13.172 -4.792 -2.603 1.00 87.88 71 THR A C 1
ATOM 596 O O . THR A 1 71 ? -12.098 -4.742 -3.200 1.00 87.88 71 THR A O 1
ATOM 599 N N . VAL A 1 72 ? -13.828 -5.944 -2.428 1.00 90.31 72 VAL A N 1
ATOM 600 C CA . VAL A 1 72 ? -13.334 -7.240 -2.929 1.00 90.31 72 VAL A CA 1
ATOM 601 C C . VAL A 1 72 ? -13.186 -7.221 -4.451 1.00 90.31 72 VAL A C 1
ATOM 603 O O . VAL A 1 72 ? -12.176 -7.698 -4.975 1.00 90.31 72 VAL A O 1
ATOM 606 N N . TYR A 1 73 ? -14.148 -6.629 -5.162 1.00 91.75 73 TYR A N 1
ATOM 607 C CA . TYR A 1 73 ? -14.075 -6.467 -6.613 1.00 91.75 73 TYR A CA 1
ATOM 608 C C . TYR A 1 73 ? -12.861 -5.631 -7.042 1.00 91.75 73 TYR A C 1
ATOM 610 O O . TYR A 1 73 ? -12.094 -6.062 -7.908 1.00 91.75 73 TYR A O 1
ATOM 618 N N . PHE A 1 74 ? -12.635 -4.469 -6.419 1.00 88.94 74 PHE A N 1
ATOM 619 C CA . PHE A 1 74 ? -11.492 -3.616 -6.751 1.00 88.94 74 PHE A CA 1
ATOM 620 C C . PHE A 1 74 ? -10.154 -4.279 -6.428 1.00 88.94 74 PHE A C 1
ATOM 622 O O . PHE A 1 74 ? -9.256 -4.266 -7.269 1.00 88.94 74 PHE A O 1
ATOM 629 N N . VAL A 1 75 ? -10.026 -4.911 -5.258 1.00 89.88 75 VAL A N 1
ATOM 630 C CA . VAL A 1 75 ? -8.813 -5.651 -4.876 1.00 89.88 75 VAL A CA 1
ATOM 631 C C . VAL A 1 75 ? -8.523 -6.752 -5.895 1.00 89.88 75 VAL A C 1
ATOM 633 O O . VAL A 1 75 ? -7.407 -6.835 -6.403 1.00 89.88 75 VAL A O 1
ATOM 636 N N . SER A 1 76 ? -9.534 -7.543 -6.264 1.00 89.19 76 SER A N 1
ATOM 637 C CA . SER A 1 76 ? -9.390 -8.614 -7.259 1.00 89.19 76 SER A CA 1
ATOM 638 C C . SER A 1 76 ? -8.995 -8.066 -8.631 1.00 89.19 76 SER A C 1
ATOM 640 O O . SER A 1 76 ? -8.109 -8.614 -9.281 1.00 89.19 76 SER A O 1
ATOM 642 N N . SER A 1 77 ? -9.593 -6.948 -9.050 1.00 88.81 77 SER A N 1
ATOM 643 C CA . SER A 1 77 ? -9.292 -6.291 -10.328 1.00 88.81 77 SER A CA 1
ATOM 644 C C . SER A 1 77 ? -7.858 -5.758 -10.382 1.00 88.81 77 SER A C 1
ATOM 646 O O . SER A 1 77 ? -7.174 -5.918 -11.396 1.00 88.81 77 SER A O 1
ATOM 648 N N . ILE A 1 78 ? -7.377 -5.158 -9.288 1.00 88.12 78 ILE A N 1
ATOM 649 C CA . ILE A 1 78 ? -6.000 -4.659 -9.167 1.00 88.12 78 ILE A CA 1
ATOM 650 C C . ILE A 1 78 ? -5.015 -5.828 -9.208 1.00 88.12 78 ILE A C 1
ATOM 652 O O . ILE A 1 78 ? -4.083 -5.807 -10.010 1.00 88.12 78 ILE A O 1
ATOM 656 N N . VAL A 1 79 ? -5.240 -6.868 -8.396 1.00 87.81 79 VAL A N 1
ATOM 657 C CA . VAL A 1 79 ? -4.393 -8.071 -8.364 1.00 87.81 79 VAL A CA 1
ATOM 658 C C . VAL A 1 79 ? -4.343 -8.732 -9.736 1.00 87.81 79 VAL A C 1
ATOM 660 O O . VAL A 1 79 ? -3.258 -9.041 -10.218 1.00 87.81 79 VAL A O 1
ATOM 663 N N . PHE A 1 80 ? -5.489 -8.901 -10.397 1.00 86.94 80 PHE A N 1
ATOM 664 C CA . PHE A 1 80 ? -5.560 -9.492 -11.729 1.00 86.94 80 PHE A CA 1
ATOM 665 C C . PHE A 1 80 ? -4.797 -8.665 -12.769 1.00 86.94 80 PHE A C 1
ATOM 667 O O . PHE A 1 80 ? -3.973 -9.207 -13.502 1.00 86.94 80 PHE A O 1
ATOM 674 N N . SER A 1 81 ? -5.010 -7.348 -12.803 1.00 82.69 81 SER A N 1
ATOM 675 C CA . SER A 1 81 ? -4.322 -6.452 -13.743 1.00 82.69 81 SER A CA 1
ATOM 676 C C . SER A 1 81 ? -2.809 -6.474 -13.535 1.00 82.69 81 SER A C 1
ATOM 678 O O . SER A 1 81 ? -2.038 -6.486 -14.494 1.00 82.69 81 SER A O 1
ATOM 680 N N . TYR A 1 82 ? -2.376 -6.529 -12.276 1.00 83.62 82 TYR A N 1
ATOM 681 C CA . TYR A 1 82 ? -0.967 -6.557 -11.918 1.00 83.62 82 TYR A CA 1
ATOM 682 C C . TYR A 1 82 ? -0.318 -7.920 -12.196 1.00 83.62 82 TYR A C 1
ATOM 684 O O . TYR A 1 82 ? 0.798 -7.994 -12.715 1.00 83.62 82 TYR A O 1
ATOM 692 N N . TYR A 1 83 ? -1.036 -9.007 -11.916 1.00 83.25 83 TYR A N 1
ATOM 693 C CA . TYR A 1 83 ? -0.647 -10.364 -12.287 1.00 83.25 83 TYR A CA 1
ATOM 694 C C . TYR A 1 83 ? -0.476 -10.484 -13.801 1.00 83.25 83 TYR A C 1
ATOM 696 O O . TYR A 1 83 ? 0.547 -10.988 -14.268 1.00 83.25 83 TYR A O 1
ATOM 704 N N . MET A 1 84 ? -1.434 -9.965 -14.571 1.00 78.38 84 MET A N 1
ATOM 705 C CA . MET A 1 84 ? -1.329 -9.910 -16.024 1.00 78.38 84 MET A CA 1
ATOM 706 C C . MET A 1 84 ? -0.111 -9.094 -16.441 1.00 78.38 84 MET A C 1
ATOM 708 O O . MET A 1 84 ? 0.700 -9.621 -17.186 1.00 78.38 84 MET A O 1
ATOM 712 N N . ALA A 1 85 ? 0.109 -7.896 -15.892 1.00 77.12 85 ALA A N 1
ATOM 713 C CA . ALA A 1 85 ? 1.278 -7.075 -16.218 1.00 77.12 85 ALA A CA 1
ATOM 714 C C . ALA A 1 85 ? 2.629 -7.776 -15.952 1.00 77.12 85 ALA A C 1
ATOM 716 O O . ALA A 1 85 ? 3.591 -7.546 -16.685 1.00 77.12 85 ALA A O 1
ATOM 717 N N . CYS A 1 86 ? 2.710 -8.642 -14.935 1.00 74.44 86 CYS A N 1
ATOM 718 C CA . CYS A 1 86 ? 3.920 -9.408 -14.619 1.00 74.44 86 CYS A CA 1
ATOM 719 C C . CYS A 1 86 ? 4.132 -10.618 -15.540 1.00 74.44 86 CYS A C 1
ATOM 721 O O . CYS A 1 86 ? 5.274 -10.941 -15.871 1.00 74.44 86 CYS A O 1
ATOM 723 N N . ASN A 1 87 ? 3.050 -11.304 -15.918 1.00 74.62 87 ASN A N 1
ATOM 724 C CA . ASN A 1 87 ? 3.112 -12.564 -16.664 1.00 74.62 87 ASN A CA 1
ATOM 725 C C . ASN A 1 87 ? 2.984 -12.388 -18.172 1.00 74.62 87 ASN A C 1
ATOM 727 O O . ASN A 1 87 ? 3.482 -13.221 -18.930 1.00 74.62 87 ASN A O 1
ATOM 731 N N . THR A 1 88 ? 2.359 -11.306 -18.638 1.00 74.81 88 THR A N 1
ATOM 732 C CA . THR A 1 88 ? 2.463 -10.929 -20.041 1.00 74.81 88 THR A CA 1
ATOM 733 C C . THR A 1 88 ? 3.919 -10.610 -20.307 1.00 74.81 88 THR A C 1
ATOM 735 O O . THR A 1 88 ? 4.455 -9.633 -19.781 1.00 74.81 88 THR A O 1
ATOM 738 N N . HIS A 1 89 ? 4.570 -11.451 -21.116 1.00 55.31 89 HIS A N 1
ATOM 739 C CA . HIS A 1 89 ? 5.908 -11.163 -21.603 1.00 55.31 89 HIS A CA 1
ATOM 740 C C . HIS A 1 89 ? 5.927 -9.717 -22.104 1.00 55.31 89 HIS A C 1
ATOM 742 O O . HIS A 1 89 ? 5.023 -9.356 -22.864 1.00 55.31 89 HIS A O 1
ATOM 748 N N . PRO A 1 90 ? 6.914 -8.889 -21.705 1.00 56.81 90 PRO A N 1
ATOM 749 C CA . PRO A 1 90 ? 7.055 -7.561 -22.276 1.00 56.81 90 PRO A CA 1
ATOM 750 C C . PRO A 1 90 ? 7.188 -7.796 -23.770 1.00 56.81 90 PRO A C 1
ATOM 752 O O . PRO A 1 90 ? 8.194 -8.371 -24.193 1.00 56.81 90 PRO A O 1
ATOM 755 N N . GLY A 1 91 ? 6.128 -7.501 -24.530 1.00 48.91 91 GLY A N 1
ATOM 756 C CA . GLY A 1 91 ? 6.032 -7.887 -25.929 1.00 48.91 91 GLY A CA 1
ATOM 757 C C . GLY A 1 91 ? 7.285 -7.376 -26.597 1.00 48.91 91 GLY A C 1
ATOM 758 O O . GLY A 1 91 ? 7.445 -6.170 -26.686 1.00 48.91 91 GLY A O 1
ATOM 759 N N . SER A 1 92 ? 8.216 -8.280 -26.920 1.00 45.88 92 SER A N 1
ATOM 760 C CA . SER A 1 92 ? 9.592 -7.930 -27.258 1.00 45.88 92 SER A CA 1
ATOM 761 C C . SER A 1 92 ? 9.527 -7.080 -28.516 1.00 45.88 92 SER A C 1
ATOM 763 O O . SER A 1 92 ? 9.390 -7.653 -29.607 1.00 45.88 92 SER A O 1
ATOM 765 N N . PRO A 1 93 ? 9.618 -5.740 -28.437 1.00 56.41 93 PRO A N 1
ATOM 766 C CA . PRO A 1 93 ? 9.642 -4.990 -29.663 1.00 56.41 93 PRO A CA 1
ATOM 767 C C . PRO A 1 93 ? 11.018 -5.325 -30.250 1.00 56.41 93 PRO A C 1
ATOM 769 O O . PRO A 1 93 ? 12.012 -5.294 -29.518 1.00 56.41 93 PRO A O 1
ATOM 772 N N . ARG A 1 94 ? 11.053 -5.831 -31.498 1.00 48.38 94 ARG A N 1
ATOM 773 C CA . ARG A 1 94 ? 12.259 -6.404 -32.133 1.00 48.38 94 ARG A CA 1
ATOM 774 C C . ARG A 1 94 ? 13.485 -5.621 -31.665 1.00 48.38 94 ARG A C 1
ATOM 776 O O . ARG A 1 94 ? 13.537 -4.410 -31.886 1.00 48.38 94 ARG A O 1
ATOM 783 N N . LYS A 1 95 ? 14.423 -6.308 -30.998 1.00 48.47 95 LYS A N 1
ATOM 784 C CA . LYS A 1 95 ? 15.700 -5.762 -30.510 1.00 48.47 95 LYS A CA 1
ATOM 785 C C . LYS A 1 95 ? 16.596 -5.388 -31.699 1.00 48.47 95 LYS A C 1
ATOM 787 O O . LYS A 1 95 ? 17.680 -5.927 -31.870 1.00 48.47 95 LYS A O 1
ATOM 792 N N . GLY A 1 96 ? 16.121 -4.517 -32.580 1.00 51.06 96 GLY A N 1
ATOM 793 C CA . GLY A 1 96 ? 16.985 -3.790 -33.488 1.00 51.06 96 GLY A CA 1
ATOM 794 C C . GLY A 1 96 ? 17.788 -2.801 -32.658 1.00 51.06 96 GLY A C 1
ATOM 795 O O . GLY A 1 96 ? 17.307 -2.312 -31.640 1.00 51.06 96 GLY A O 1
ATOM 796 N N . LYS A 1 97 ? 18.996 -2.462 -33.105 1.00 54.50 97 LYS A N 1
ATOM 797 C CA . LYS A 1 97 ? 19.868 -1.429 -32.510 1.00 54.50 97 LYS A CA 1
ATOM 798 C C . LYS A 1 97 ? 19.237 -0.018 -32.443 1.00 54.50 97 LYS A C 1
ATOM 800 O O . LYS A 1 97 ? 19.928 0.943 -32.133 1.00 54.50 97 LYS A O 1
ATOM 805 N N . ARG A 1 98 ? 17.951 0.125 -32.771 1.00 55.25 98 ARG A N 1
ATOM 806 C CA . ARG A 1 98 ? 17.201 1.378 -32.783 1.00 55.25 98 ARG A CA 1
ATOM 807 C C . ARG A 1 98 ? 16.639 1.635 -31.379 1.00 55.25 98 ARG A C 1
ATOM 809 O O . ARG A 1 98 ? 16.082 0.729 -30.761 1.00 55.25 98 ARG A O 1
ATOM 816 N N . SER A 1 99 ? 16.818 2.854 -30.871 1.00 59.84 99 SER A N 1
ATOM 817 C CA . SER A 1 99 ? 16.253 3.314 -29.595 1.00 59.84 99 SER A CA 1
ATOM 818 C C . SER A 1 99 ? 14.724 3.150 -29.573 1.00 59.84 99 SER A C 1
ATOM 820 O O . SER A 1 99 ? 14.096 3.067 -30.627 1.00 59.84 99 SER A O 1
ATOM 822 N N . PHE A 1 100 ? 14.109 3.117 -28.382 1.00 63.31 100 PHE A N 1
ATOM 823 C CA . PHE A 1 100 ? 12.644 3.047 -28.195 1.00 63.31 100 PHE A CA 1
ATOM 824 C C . PHE A 1 100 ? 11.891 4.056 -29.086 1.00 63.31 100 PHE A C 1
ATOM 826 O O . PHE A 1 100 ? 10.877 3.737 -29.697 1.00 63.31 100 PHE A O 1
ATOM 833 N N . CYS A 1 101 ? 12.477 5.239 -29.261 1.00 64.62 101 CYS A N 1
ATOM 834 C CA . CYS A 1 101 ? 11.963 6.325 -30.090 1.00 64.62 101 CYS A CA 1
ATOM 835 C C . CYS A 1 101 ? 12.105 6.126 -31.606 1.00 64.62 101 CYS A C 1
ATOM 837 O O . CYS A 1 101 ? 11.419 6.788 -32.381 1.00 64.62 101 CYS A O 1
ATOM 839 N N . ALA A 1 102 ? 12.956 5.204 -32.049 1.00 61.59 102 ALA A N 1
ATOM 840 C CA . ALA A 1 102 ? 13.215 4.900 -33.455 1.00 61.59 102 ALA A CA 1
ATOM 841 C C . ALA A 1 102 ? 12.445 3.659 -33.962 1.00 61.59 102 ALA A C 1
ATOM 843 O O . ALA A 1 102 ? 12.718 3.162 -35.058 1.00 61.59 102 ALA A O 1
ATOM 844 N N . GLN A 1 103 ? 11.490 3.140 -33.180 1.00 66.56 103 GLN A N 1
ATOM 845 C CA . GLN A 1 103 ? 10.597 2.064 -33.612 1.00 66.56 103 GLN A CA 1
ATOM 846 C C . GLN A 1 103 ? 9.403 2.601 -34.410 1.00 66.56 103 GLN A C 1
ATOM 848 O O . GLN A 1 103 ? 8.576 3.347 -33.899 1.00 66.56 103 GLN A O 1
ATOM 853 N N . GLU A 1 104 ? 9.276 2.134 -35.654 1.00 62.66 104 GLU A N 1
ATOM 854 C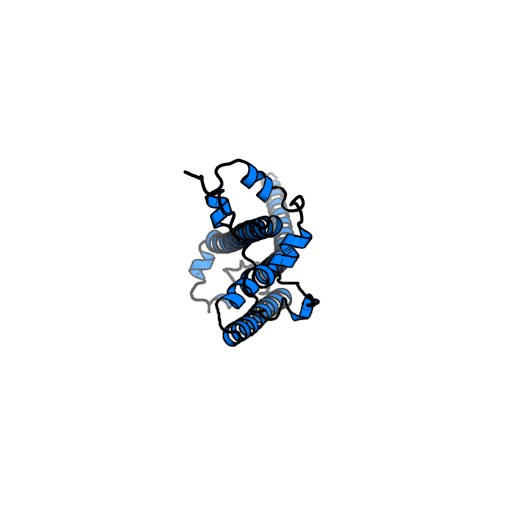 CA . GLU A 1 104 ? 8.191 2.485 -36.589 1.00 62.66 104 GLU A CA 1
ATOM 855 C C . GLU A 1 104 ? 6.794 2.097 -36.067 1.00 62.66 104 GLU A C 1
ATOM 857 O O . GLU A 1 104 ? 5.802 2.732 -36.405 1.00 62.66 104 GLU A O 1
ATOM 862 N N . LYS A 1 105 ? 6.707 1.113 -35.160 1.00 61.94 105 LYS A N 1
ATOM 863 C CA . LYS A 1 105 ? 5.439 0.686 -34.541 1.00 61.94 105 LYS A CA 1
ATOM 864 C C . LYS A 1 105 ? 4.814 1.721 -33.595 1.00 61.94 105 LYS A C 1
ATOM 866 O O . LYS A 1 105 ? 3.651 1.565 -33.242 1.00 61.94 105 LYS A O 1
ATOM 871 N N . LEU A 1 106 ? 5.553 2.753 -33.181 1.00 62.44 106 LEU A N 1
ATOM 872 C CA . LEU A 1 106 ? 5.030 3.824 -32.323 1.00 62.44 106 LEU A CA 1
ATOM 873 C C . LEU A 1 106 ? 4.370 4.973 -33.101 1.00 62.44 106 LEU A C 1
ATOM 875 O O . LEU A 1 106 ? 3.899 5.916 -32.473 1.00 62.44 106 LEU A O 1
ATOM 879 N N . PHE A 1 107 ? 4.298 4.913 -34.435 1.00 61.72 107 PHE A N 1
ATOM 880 C CA . PHE A 1 107 ? 3.713 5.992 -35.244 1.00 61.72 107 PHE A CA 1
ATOM 881 C C . PHE A 1 107 ? 2.223 6.250 -34.942 1.00 61.72 107 PHE A C 1
ATOM 883 O O . PHE A 1 107 ? 1.739 7.356 -35.139 1.00 61.72 107 PHE A O 1
ATOM 890 N N . PHE A 1 108 ? 1.504 5.255 -34.409 1.00 70.00 108 PHE A N 1
ATOM 891 C CA . PHE A 1 108 ? 0.097 5.399 -34.012 1.00 70.00 108 PHE A CA 1
ATOM 892 C C . PHE A 1 108 ? -0.100 6.188 -32.702 1.00 70.00 108 PHE A C 1
ATOM 894 O O . PHE A 1 108 ? -1.208 6.615 -32.393 1.00 70.00 108 PHE A O 1
ATOM 901 N N . VAL A 1 109 ? 0.956 6.395 -31.907 1.00 74.12 109 VAL A N 1
ATOM 902 C CA . VAL A 1 109 ? 0.852 7.093 -30.620 1.00 74.12 109 VAL A CA 1
ATOM 903 C C . VAL A 1 109 ? 1.100 8.583 -30.832 1.00 74.12 109 VAL A C 1
ATOM 905 O O . VAL A 1 109 ? 2.237 9.006 -31.024 1.00 74.12 109 VAL A O 1
ATOM 908 N N . SER A 1 110 ? 0.047 9.397 -30.726 1.00 74.62 110 SER A N 1
ATOM 909 C CA . SER A 1 110 ? 0.096 10.855 -30.945 1.00 74.62 110 SER A CA 1
ATOM 910 C C . SER A 1 110 ? 1.084 11.604 -30.036 1.00 74.62 110 SER A C 1
ATOM 912 O O . SER A 1 110 ? 1.497 12.711 -30.347 1.00 74.62 110 SER A O 1
ATOM 914 N N . TRP A 1 111 ? 1.488 10.995 -28.919 1.00 73.56 111 TRP A N 1
ATOM 915 C CA . TRP A 1 111 ? 2.362 11.580 -27.893 1.00 73.56 111 TRP A CA 1
ATOM 916 C C . TRP A 1 111 ? 3.834 11.173 -28.051 1.00 73.56 111 TRP A C 1
ATOM 918 O O . TRP A 1 111 ? 4.651 11.406 -27.157 1.00 73.56 111 TRP A O 1
ATOM 928 N N . ARG A 1 112 ? 4.185 10.518 -29.165 1.00 68.88 112 ARG A N 1
ATOM 929 C CA . ARG A 1 112 ? 5.532 9.992 -29.421 1.00 68.88 112 ARG A CA 1
ATOM 930 C C . ARG A 1 112 ? 6.599 11.077 -29.329 1.00 68.88 112 ARG A C 1
ATOM 932 O O . ARG A 1 112 ? 7.593 10.882 -28.635 1.00 68.88 112 ARG A O 1
ATOM 939 N N . ASP A 1 113 ? 6.391 12.195 -30.014 1.00 70.69 113 ASP A N 1
ATOM 940 C CA . ASP A 1 113 ? 7.400 13.253 -30.113 1.00 70.69 113 ASP A CA 1
ATOM 941 C C . ASP A 1 113 ? 7.645 13.902 -28.746 1.00 70.69 113 ASP A C 1
ATOM 943 O O . ASP A 1 113 ? 8.786 14.174 -28.384 1.00 70.69 113 ASP A O 1
ATOM 947 N N . THR A 1 114 ? 6.598 14.012 -27.923 1.00 69.06 114 THR A N 1
ATOM 948 C CA . THR A 1 114 ? 6.696 14.460 -26.530 1.00 69.06 114 THR A CA 1
ATOM 949 C C . THR A 1 114 ? 7.460 13.461 -25.658 1.00 69.06 114 THR A C 1
ATOM 951 O O . THR A 1 114 ? 8.369 13.855 -24.935 1.00 69.06 114 THR A O 1
ATOM 954 N N . LEU A 1 115 ? 7.153 12.161 -25.739 1.00 67.94 115 LEU A N 1
ATOM 955 C CA . LEU A 1 115 ? 7.835 11.119 -24.952 1.00 67.94 115 LEU A CA 1
ATOM 956 C C . LEU A 1 115 ? 9.321 10.977 -25.309 1.00 67.94 115 LEU A C 1
ATOM 958 O O . LEU A 1 115 ? 10.135 10.614 -24.462 1.00 67.94 115 LEU A O 1
ATOM 962 N N . CYS A 1 116 ? 9.667 11.252 -26.564 1.00 69.88 116 CYS A N 1
ATOM 963 C CA . CYS A 1 116 ? 11.004 11.066 -27.116 1.00 69.88 116 CYS A CA 1
ATOM 964 C C . CYS A 1 116 ? 11.864 12.329 -27.140 1.00 69.88 116 CYS A C 1
ATOM 966 O O . CYS A 1 116 ? 13.048 12.240 -27.463 1.00 69.88 116 CYS A O 1
ATOM 968 N N . TYR A 1 117 ? 11.298 13.477 -26.763 1.00 71.56 117 TYR A N 1
ATOM 969 C CA . TYR A 1 117 ? 12.026 14.737 -26.663 1.00 71.56 117 TYR A CA 1
ATOM 970 C C . TYR A 1 117 ? 13.099 14.701 -25.567 1.00 71.56 117 TYR A C 1
ATOM 972 O O . TYR A 1 117 ? 14.156 15.311 -25.702 1.00 71.56 117 TYR A O 1
ATOM 980 N N . SER A 1 118 ? 12.848 13.979 -24.469 1.00 67.62 118 SER A N 1
ATOM 981 C CA . SER A 1 118 ? 13.759 13.966 -23.329 1.00 67.62 118 SER A CA 1
ATOM 982 C C . SER A 1 118 ? 13.583 12.732 -22.448 1.00 67.62 118 SER A C 1
ATOM 984 O O . SER A 1 118 ? 12.476 12.423 -22.010 1.00 67.62 118 SER A O 1
ATOM 986 N N . ASN A 1 119 ? 14.693 12.065 -22.106 1.00 65.56 119 ASN A N 1
ATOM 987 C CA . ASN A 1 119 ? 14.703 10.914 -21.189 1.00 65.56 119 ASN A CA 1
ATOM 988 C C . ASN A 1 119 ? 14.087 11.248 -19.812 1.00 65.56 119 ASN A C 1
ATOM 990 O O . ASN A 1 119 ? 13.554 10.366 -19.135 1.00 65.56 119 ASN A O 1
ATOM 994 N N . TYR A 1 120 ? 14.112 12.525 -19.413 1.00 70.00 120 TYR A N 1
ATOM 995 C CA . TYR A 1 120 ? 13.518 13.002 -18.166 1.00 70.00 120 TYR A CA 1
ATOM 996 C C . TYR A 1 120 ? 11.985 12.906 -18.163 1.00 70.00 120 TYR A C 1
ATOM 998 O O . TYR A 1 120 ? 11.403 12.641 -17.115 1.00 70.00 120 TYR A O 1
ATOM 1006 N N . LEU A 1 121 ? 11.319 13.025 -19.318 1.00 69.88 121 LEU A N 1
ATOM 1007 C CA . LEU A 1 121 ? 9.851 12.994 -19.402 1.00 69.88 121 LEU A CA 1
ATOM 1008 C C . LEU A 1 121 ? 9.252 11.616 -19.097 1.00 69.88 121 LEU A C 1
ATOM 1010 O O . LEU A 1 121 ? 8.089 11.533 -18.718 1.00 69.88 121 LEU A O 1
ATOM 1014 N N . VAL A 1 122 ? 10.041 10.545 -19.203 1.00 69.75 122 VAL A N 1
ATOM 1015 C CA . VAL A 1 122 ? 9.628 9.191 -18.798 1.00 69.75 122 VAL A CA 1
ATOM 1016 C C . VAL A 1 122 ? 10.105 8.870 -17.382 1.00 69.75 122 VAL A C 1
ATOM 1018 O O . VAL A 1 122 ? 9.372 8.263 -16.604 1.00 69.75 122 VAL A O 1
ATOM 1021 N N . ALA A 1 123 ? 11.317 9.294 -17.016 1.00 71.62 123 ALA A N 1
ATOM 1022 C CA . ALA A 1 123 ? 11.873 9.021 -15.694 1.00 71.62 123 ALA A CA 1
ATOM 1023 C C . ALA A 1 123 ? 11.116 9.750 -14.567 1.00 71.62 123 ALA A C 1
ATOM 1025 O O . ALA A 1 123 ? 10.898 9.167 -13.505 1.00 71.62 123 ALA A O 1
ATOM 1026 N N . ILE A 1 124 ? 10.684 10.995 -14.802 1.00 78.56 124 ILE A N 1
ATOM 1027 C CA . ILE A 1 124 ? 10.004 11.825 -13.798 1.00 78.56 124 ILE A CA 1
ATOM 1028 C C . ILE A 1 124 ? 8.652 11.220 -13.375 1.00 78.56 124 ILE A C 1
ATOM 1030 O O . ILE A 1 124 ? 8.476 11.008 -12.177 1.00 78.56 124 ILE A O 1
ATOM 1034 N N . PRO A 1 125 ? 7.715 10.862 -14.282 1.00 80.00 125 PRO A N 1
ATOM 1035 C CA . PRO A 1 125 ? 6.447 10.247 -13.882 1.00 80.00 125 PRO A CA 1
ATOM 1036 C C . PRO A 1 125 ? 6.629 8.935 -13.120 1.00 80.00 125 PRO A C 1
ATOM 1038 O O . PRO A 1 125 ? 5.945 8.700 -12.128 1.00 80.00 125 PRO A O 1
ATOM 1041 N N . VAL A 1 126 ? 7.582 8.097 -13.543 1.00 78.94 126 VAL A N 1
ATOM 1042 C CA . VAL A 1 126 ? 7.892 6.843 -12.844 1.00 78.94 126 VAL A CA 1
ATOM 1043 C C . VAL A 1 126 ? 8.363 7.133 -11.419 1.00 78.94 126 VAL A C 1
ATOM 1045 O O . VAL A 1 126 ? 7.840 6.544 -10.476 1.00 78.94 126 VAL A O 1
ATOM 1048 N N . ALA A 1 127 ? 9.297 8.071 -11.243 1.00 80.44 127 ALA A N 1
ATOM 1049 C CA . ALA A 1 127 ? 9.769 8.477 -9.922 1.00 80.44 127 ALA A CA 1
ATOM 1050 C C . ALA A 1 127 ? 8.643 9.065 -9.053 1.00 80.44 127 ALA A C 1
ATOM 1052 O O . ALA A 1 127 ? 8.533 8.706 -7.883 1.00 80.44 127 ALA A O 1
ATOM 1053 N N . ILE A 1 128 ? 7.769 9.902 -9.625 1.00 85.25 128 ILE A N 1
ATOM 1054 C CA . ILE A 1 128 ? 6.606 10.469 -8.926 1.00 85.25 128 ILE A CA 1
ATOM 1055 C C . ILE A 1 128 ? 5.681 9.358 -8.422 1.00 85.25 128 ILE A C 1
ATOM 1057 O O . ILE A 1 128 ? 5.291 9.388 -7.260 1.00 85.25 128 ILE A O 1
ATOM 1061 N N . VAL A 1 129 ? 5.364 8.354 -9.246 1.00 84.50 129 VAL A N 1
ATOM 1062 C CA . VAL A 1 129 ? 4.517 7.224 -8.825 1.00 84.50 129 VAL A CA 1
ATOM 1063 C C . VAL A 1 129 ? 5.135 6.481 -7.638 1.00 84.50 129 VAL A C 1
ATOM 1065 O O . VAL A 1 129 ? 4.436 6.206 -6.665 1.00 84.50 129 VAL A O 1
ATOM 1068 N N . PHE A 1 130 ? 6.444 6.212 -7.663 1.00 81.06 130 PHE A N 1
ATOM 1069 C CA . PHE A 1 130 ? 7.127 5.581 -6.528 1.00 81.06 130 PHE A CA 1
ATOM 1070 C C . PHE A 1 130 ? 7.071 6.437 -5.256 1.00 81.06 130 PHE A C 1
ATOM 1072 O O . PHE A 1 130 ? 6.798 5.906 -4.177 1.00 81.06 130 PHE A O 1
ATOM 1079 N N . LEU A 1 131 ? 7.288 7.750 -5.375 1.00 85.06 131 LEU A N 1
ATOM 1080 C CA . LEU A 1 131 ? 7.202 8.677 -4.245 1.00 85.06 131 LEU A CA 1
ATOM 1081 C C . LEU A 1 131 ? 5.781 8.743 -3.672 1.00 85.06 131 LEU A C 1
ATOM 1083 O O . LEU A 1 131 ? 5.619 8.704 -2.455 1.00 85.06 131 LEU A O 1
ATOM 1087 N N . LEU A 1 132 ? 4.755 8.762 -4.526 1.00 86.19 132 LEU A N 1
ATOM 1088 C CA . LEU A 1 132 ? 3.353 8.738 -4.102 1.00 86.19 132 LEU A CA 1
ATOM 1089 C C . LEU A 1 132 ? 3.006 7.444 -3.360 1.00 86.19 132 LEU A C 1
ATOM 1091 O O . LEU A 1 132 ? 2.373 7.496 -2.309 1.00 86.19 132 LEU A O 1
ATOM 1095 N N . CYS A 1 133 ? 3.449 6.284 -3.853 1.00 83.75 133 CYS A N 1
ATOM 1096 C CA . CYS A 1 133 ? 3.246 5.015 -3.154 1.00 83.75 133 CYS A CA 1
ATOM 1097 C C . CYS A 1 133 ? 3.912 5.008 -1.771 1.00 83.75 133 CYS A C 1
ATOM 1099 O O . CYS A 1 133 ? 3.298 4.566 -0.800 1.00 83.75 133 CYS A O 1
ATOM 1101 N N . LEU A 1 134 ? 5.141 5.523 -1.669 1.00 83.88 134 LEU A N 1
ATOM 1102 C CA . LEU A 1 134 ? 5.858 5.636 -0.397 1.00 83.88 134 LEU A CA 1
ATOM 1103 C C . LEU A 1 134 ? 5.139 6.589 0.560 1.00 83.88 134 LEU A C 1
ATOM 1105 O O . LEU A 1 134 ? 4.992 6.283 1.740 1.00 83.88 134 LEU A O 1
ATOM 1109 N N . GLN A 1 135 ? 4.636 7.710 0.047 1.00 84.69 135 GLN A N 1
ATOM 1110 C CA . GLN A 1 135 ? 3.867 8.673 0.820 1.00 84.69 135 GLN A CA 1
ATOM 1111 C C . GLN A 1 135 ? 2.571 8.054 1.362 1.00 84.69 135 GLN A C 1
ATOM 1113 O O . GLN A 1 135 ? 2.299 8.166 2.555 1.00 84.69 135 GLN A O 1
ATOM 1118 N N . ILE A 1 136 ? 1.801 7.347 0.527 1.00 86.62 136 ILE A N 1
ATOM 1119 C CA . ILE A 1 136 ? 0.587 6.636 0.962 1.00 86.62 136 ILE A CA 1
ATOM 1120 C C . ILE A 1 136 ? 0.934 5.603 2.037 1.00 86.62 136 ILE A C 1
ATOM 1122 O O . ILE A 1 136 ? 0.255 5.543 3.059 1.00 86.62 136 ILE A O 1
ATOM 1126 N N . PHE A 1 137 ? 2.007 4.832 1.845 1.00 85.75 137 PHE A N 1
ATOM 1127 C CA . PHE A 1 137 ? 2.472 3.865 2.837 1.00 85.75 137 PHE A CA 1
ATOM 1128 C C . PHE A 1 137 ? 2.836 4.533 4.169 1.00 85.75 137 PHE A C 1
ATOM 1130 O O . PHE A 1 137 ? 2.425 4.054 5.221 1.00 85.75 137 PHE A O 1
ATOM 1137 N N . ALA A 1 138 ? 3.556 5.656 4.139 1.00 87.44 138 ALA A N 1
ATOM 1138 C CA . ALA A 1 138 ? 3.954 6.387 5.337 1.00 87.44 138 ALA A CA 1
ATOM 1139 C C . ALA A 1 138 ? 2.749 6.982 6.081 1.00 87.44 138 ALA A C 1
ATOM 1141 O O . ALA A 1 138 ? 2.627 6.791 7.288 1.00 87.44 138 ALA A O 1
ATOM 1142 N N . PHE A 1 139 ? 1.833 7.655 5.376 1.00 87.25 139 PHE A N 1
ATOM 1143 C CA . PHE A 1 139 ? 0.648 8.255 5.996 1.00 87.25 139 PHE A CA 1
ATOM 1144 C C . PHE A 1 139 ? -0.321 7.202 6.529 1.00 87.25 139 PHE A C 1
ATOM 1146 O O . PHE A 1 139 ? -0.740 7.286 7.681 1.00 87.25 139 PHE A O 1
ATOM 1153 N N . ALA A 1 140 ? -0.652 6.186 5.730 1.00 87.31 140 ALA A N 1
ATOM 1154 C CA . ALA A 1 140 ? -1.519 5.105 6.184 1.00 87.31 140 ALA A CA 1
ATOM 1155 C C . ALA A 1 140 ? -0.848 4.294 7.307 1.00 87.31 140 ALA A C 1
ATOM 1157 O O . ALA A 1 140 ? -1.511 3.911 8.264 1.00 87.31 140 ALA A O 1
ATOM 1158 N N . GLY A 1 141 ? 0.470 4.079 7.222 1.00 86.75 141 GLY A N 1
ATOM 1159 C CA . GLY A 1 141 ? 1.311 3.473 8.257 1.00 86.75 141 GLY A CA 1
ATOM 1160 C C . GLY A 1 141 ? 1.216 4.207 9.585 1.00 86.75 141 GLY A C 1
ATOM 1161 O O . GLY A 1 141 ? 0.914 3.609 10.615 1.00 86.75 141 GLY A O 1
ATOM 1162 N N . PHE A 1 142 ? 1.422 5.519 9.538 1.00 88.00 142 PHE A N 1
ATOM 1163 C CA . PHE A 1 142 ? 1.333 6.395 10.694 1.00 88.00 142 PHE A CA 1
ATOM 1164 C C . PHE A 1 142 ? -0.068 6.384 11.311 1.00 88.00 142 PHE A C 1
ATOM 1166 O O . PHE A 1 142 ? -0.198 6.192 12.516 1.00 88.00 142 PHE A O 1
ATOM 1173 N N . LEU A 1 143 ? -1.117 6.517 10.494 1.00 84.81 143 LEU A N 1
ATOM 1174 C CA . LEU A 1 143 ? -2.500 6.480 10.971 1.00 84.81 143 LEU A CA 1
ATOM 1175 C C . LEU A 1 143 ? -2.853 5.121 11.579 1.00 84.81 143 LEU A C 1
ATOM 1177 O O . LEU A 1 143 ? -3.459 5.078 12.649 1.00 84.81 143 LEU A O 1
ATOM 1181 N N . PHE A 1 144 ? -2.451 4.016 10.948 1.00 86.06 144 PHE A N 1
ATOM 1182 C CA . PHE A 1 144 ? -2.633 2.675 11.500 1.00 86.06 144 PHE A CA 1
ATOM 1183 C C . PHE A 1 144 ? -1.959 2.551 12.862 1.00 86.06 144 PHE A C 1
ATOM 1185 O O . PHE A 1 144 ? -2.597 2.146 13.828 1.00 86.06 144 PHE A O 1
ATOM 1192 N N . TRP A 1 145 ? -0.684 2.936 12.942 1.00 88.19 145 TRP A N 1
ATOM 1193 C CA . TRP A 1 145 ? 0.106 2.868 14.165 1.00 88.19 145 TRP A CA 1
ATOM 1194 C C . TRP A 1 145 ? -0.515 3.708 15.277 1.00 88.19 145 TRP A C 1
ATOM 1196 O O . TRP A 1 145 ? -0.663 3.249 16.405 1.00 88.19 145 TRP A O 1
ATOM 1206 N N . GLN A 1 146 ? -0.966 4.913 14.941 1.00 84.44 146 GLN A N 1
ATOM 1207 C CA . GLN A 1 146 ? -1.613 5.804 15.884 1.00 84.44 146 GLN A CA 1
ATOM 1208 C C . GLN A 1 146 ? -2.930 5.227 16.421 1.00 84.44 146 GLN A C 1
ATOM 1210 O O . GLN A 1 146 ? -3.151 5.233 17.633 1.00 84.44 146 GLN A O 1
ATOM 1215 N N . ASN A 1 147 ? -3.782 4.691 15.543 1.00 84.06 147 ASN A N 1
ATOM 1216 C CA . ASN A 1 147 ? -5.020 4.025 15.949 1.00 84.06 147 ASN A CA 1
ATOM 1217 C C . ASN A 1 147 ? -4.729 2.775 16.792 1.00 84.06 147 ASN A C 1
ATOM 1219 O O . ASN A 1 147 ? -5.339 2.581 17.841 1.00 84.06 147 ASN A O 1
ATOM 1223 N N . PHE A 1 148 ? -3.755 1.964 16.378 1.00 85.56 148 PHE A N 1
ATOM 1224 C CA . PHE A 1 148 ? -3.319 0.772 17.099 1.00 85.56 148 PHE A CA 1
ATOM 1225 C C . PHE A 1 148 ? -2.841 1.112 18.516 1.00 85.56 148 PHE A C 1
ATOM 1227 O O . PHE A 1 148 ? -3.275 0.474 19.478 1.00 85.56 148 PHE A O 1
ATOM 1234 N N . SER A 1 149 ? -2.003 2.142 18.673 1.00 86.06 149 SER A N 1
ATOM 1235 C CA . SER A 1 149 ? -1.549 2.616 19.983 1.00 86.06 149 SER A CA 1
ATOM 1236 C C . SER A 1 149 ? -2.711 3.086 20.854 1.00 86.06 149 SER A C 1
ATOM 1238 O O . SER A 1 149 ? -2.809 2.662 22.002 1.00 86.06 149 SER A O 1
ATOM 1240 N N . MET A 1 150 ? -3.630 3.899 20.324 1.00 82.50 150 MET A N 1
ATOM 1241 C CA . MET A 1 150 ? -4.775 4.394 21.101 1.00 82.50 150 MET A CA 1
ATOM 1242 C C . MET A 1 150 ? -5.685 3.264 21.600 1.00 82.50 150 MET A C 1
ATOM 1244 O O . MET A 1 150 ? -6.015 3.219 22.786 1.00 82.50 150 MET A O 1
ATOM 1248 N N . ILE A 1 151 ? -6.016 2.301 20.733 1.00 82.75 151 ILE A N 1
ATOM 1249 C CA . ILE A 1 151 ? -6.828 1.129 21.104 1.00 82.75 151 ILE A CA 1
ATOM 1250 C C . ILE A 1 151 ? -6.118 0.298 22.177 1.00 82.75 151 ILE A C 1
ATOM 1252 O O . ILE A 1 151 ? -6.741 -0.150 23.138 1.00 82.75 151 ILE A O 1
ATOM 1256 N N . SER A 1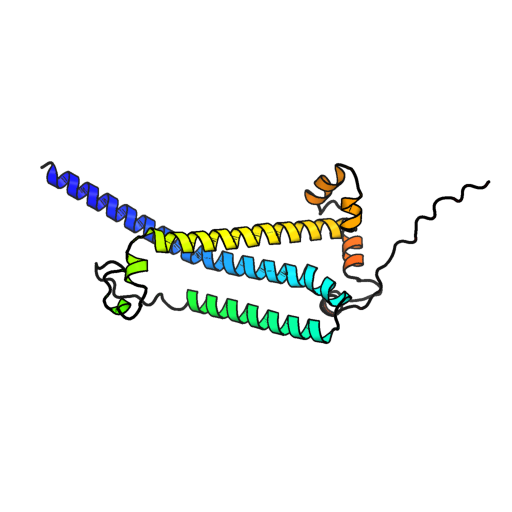 152 ? -4.802 0.125 22.045 1.00 85.25 152 SER A N 1
ATOM 1257 C CA . SER A 1 152 ? -3.998 -0.676 22.973 1.00 85.25 152 SER A CA 1
ATOM 1258 C C . SER A 1 152 ? -4.013 -0.120 24.397 1.00 85.25 152 SER A C 1
ATOM 1260 O O . SER A 1 152 ? -4.076 -0.898 25.349 1.00 85.25 152 SER A O 1
ATOM 1262 N N . PHE A 1 153 ? -4.022 1.206 24.553 1.00 81.62 153 PHE A N 1
ATOM 1263 C CA . PHE A 1 153 ? -4.108 1.879 25.853 1.00 81.62 153 PHE A CA 1
ATOM 1264 C C . PHE A 1 153 ? -5.543 2.187 26.312 1.00 81.62 153 PHE A C 1
ATOM 1266 O O . PHE A 1 153 ? -5.732 2.528 27.476 1.00 81.62 153 PHE A O 1
ATOM 1273 N N . GLY A 1 154 ? -6.546 2.027 25.441 1.00 75.44 154 GLY A N 1
ATOM 1274 C CA . GLY A 1 154 ? -7.957 2.250 25.770 1.00 75.44 154 GLY A CA 1
ATOM 1275 C C . GLY A 1 154 ? -8.355 3.725 25.891 1.00 75.44 154 GLY A C 1
ATOM 1276 O O . GLY A 1 154 ? -9.280 4.030 26.635 1.00 75.44 154 GLY A O 1
ATOM 1277 N N . ILE A 1 155 ? -7.660 4.628 25.191 1.00 76.00 155 ILE A N 1
ATOM 1278 C CA . ILE A 1 155 ? -7.858 6.087 25.274 1.00 76.00 155 ILE A CA 1
ATOM 1279 C C . ILE A 1 155 ? -8.494 6.594 23.974 1.00 76.00 155 ILE A C 1
ATOM 1281 O O . ILE A 1 155 ? -8.099 6.163 22.887 1.00 76.00 155 ILE A O 1
ATOM 1285 N N . LEU A 1 156 ? -9.447 7.530 24.058 1.00 74.38 156 LEU A N 1
ATOM 1286 C CA . LEU A 1 156 ? -9.987 8.199 22.867 1.00 74.38 156 LEU A CA 1
ATOM 1287 C C . LEU A 1 156 ? -9.082 9.342 22.385 1.00 74.38 156 LEU A C 1
ATOM 1289 O O . LEU A 1 156 ? -8.425 10.027 23.167 1.00 74.38 156 LEU A O 1
ATOM 1293 N N . TYR A 1 157 ? -9.129 9.638 21.081 1.00 69.44 157 TYR A N 1
ATOM 1294 C CA . TYR A 1 157 ? -8.372 10.749 20.488 1.00 69.44 157 TYR A CA 1
ATOM 1295 C C . TYR A 1 157 ? -8.630 12.097 21.192 1.00 69.44 157 TYR A C 1
ATOM 1297 O O . TYR A 1 157 ? -7.701 12.864 21.431 1.00 69.44 157 TYR A O 1
ATOM 1305 N N . ILE A 1 158 ? -9.879 12.356 21.600 1.00 68.88 158 ILE A N 1
ATOM 1306 C CA . ILE A 1 158 ? -10.284 13.586 22.304 1.00 68.88 158 ILE A CA 1
ATOM 1307 C C . ILE A 1 158 ? -9.622 13.681 23.687 1.00 68.88 158 ILE A C 1
ATOM 1309 O O . ILE A 1 158 ? -9.155 14.747 24.086 1.00 68.88 158 ILE A O 1
ATOM 1313 N N . GLU A 1 159 ? -9.541 12.566 24.410 1.00 69.81 159 GLU A N 1
ATOM 1314 C CA . GLU A 1 159 ? -8.887 12.502 25.721 1.00 69.81 159 GLU A CA 1
ATOM 1315 C C . GLU A 1 159 ? -7.374 12.694 25.586 1.00 69.81 159 GLU A C 1
ATOM 1317 O O . GLU A 1 159 ? -6.762 13.394 26.393 1.00 69.81 159 GLU A O 1
ATOM 1322 N N . SER A 1 160 ? -6.780 12.163 24.511 1.00 69.44 160 SER A N 1
ATOM 1323 C CA . SER A 1 160 ? -5.368 12.393 24.201 1.00 69.44 160 SER A CA 1
ATOM 1324 C C . SER A 1 160 ? -5.062 13.858 23.883 1.00 69.44 160 SER A C 1
ATOM 1326 O O . SER A 1 160 ? -3.969 14.308 24.217 1.00 69.44 160 SER A O 1
ATOM 1328 N N . LEU A 1 161 ? -5.977 14.592 23.241 1.00 69.88 161 LEU A N 1
ATOM 1329 C CA . LEU A 1 161 ? -5.803 16.024 22.958 1.00 69.88 161 LEU A CA 1
ATOM 1330 C C . LEU A 1 161 ? -5.937 16.893 24.213 1.00 69.88 161 LEU A C 1
ATOM 1332 O O . LEU A 1 161 ? -5.341 17.963 24.286 1.00 69.88 161 LEU A O 1
ATOM 1336 N N . LYS A 1 162 ? -6.715 16.438 25.199 1.00 72.69 162 LYS A N 1
ATOM 1337 C CA . LYS A 1 162 ? -6.941 17.154 26.461 1.00 72.69 162 LYS A CA 1
ATOM 1338 C C . LYS A 1 162 ? -5.839 16.900 27.499 1.00 72.69 162 LYS A C 1
ATOM 1340 O O . LYS A 1 162 ? -5.720 17.650 28.464 1.00 72.69 162 LYS A O 1
ATOM 1345 N N . SER A 1 163 ? -5.042 15.845 27.324 1.00 66.50 163 SER A N 1
ATOM 1346 C CA . SER A 1 163 ? -3.979 15.452 28.252 1.00 66.50 163 SER A CA 1
ATOM 1347 C C . SER A 1 163 ? -2.667 16.203 27.982 1.00 66.50 163 SER A C 1
ATOM 1349 O O . SER A 1 163 ? -1.979 15.955 26.996 1.00 66.50 163 SER A O 1
ATOM 1351 N N . ASP A 1 164 ? -2.266 17.063 28.917 1.00 60.84 164 ASP A N 1
ATOM 1352 C CA . ASP A 1 164 ? -1.211 18.078 28.754 1.00 60.84 164 ASP A CA 1
ATOM 1353 C C . ASP A 1 164 ? 0.255 17.579 28.879 1.00 60.84 164 ASP A C 1
ATOM 1355 O O . ASP A 1 164 ? 1.175 18.373 29.070 1.00 60.84 164 ASP A O 1
ATOM 1359 N N . LYS A 1 165 ? 0.554 16.264 28.856 1.00 54.97 165 LYS A N 1
ATOM 1360 C CA . LYS A 1 165 ? 1.917 15.781 29.208 1.00 54.97 165 LYS A CA 1
ATOM 1361 C C . LYS A 1 165 ? 2.448 14.558 28.452 1.00 54.97 165 LYS A C 1
ATOM 1363 O O . LYS A 1 165 ? 1.719 13.616 28.157 1.00 54.97 165 LYS A O 1
ATOM 1368 N N . LYS A 1 166 ? 3.787 14.583 28.277 1.00 51.34 166 LYS A N 1
ATOM 1369 C CA . LYS A 1 166 ? 4.839 13.578 27.933 1.00 51.34 166 LYS A CA 1
ATOM 1370 C C . LYS A 1 166 ? 4.494 12.076 27.812 1.00 51.34 166 LYS A C 1
ATOM 1372 O O . LYS A 1 166 ? 5.213 11.375 27.107 1.00 51.34 166 LYS A O 1
ATOM 1377 N N . SER A 1 167 ? 3.433 11.585 28.447 1.00 58.59 167 SER A N 1
ATOM 1378 C CA . SER A 1 167 ? 2.937 10.202 28.356 1.00 58.59 167 SER A CA 1
ATOM 1379 C C . SER A 1 167 ? 2.501 9.817 26.931 1.00 58.59 167 SER A C 1
ATOM 1381 O O . SER A 1 167 ? 2.711 8.685 26.501 1.00 58.59 167 SER A O 1
ATOM 1383 N N . SER A 1 168 ? 1.996 10.784 26.153 1.00 65.06 168 SER A N 1
ATOM 1384 C CA . SER A 1 168 ? 1.538 10.566 24.770 1.00 65.06 168 SER A CA 1
ATOM 1385 C C . SER A 1 168 ? 2.632 9.978 23.862 1.00 65.06 168 SER A C 1
ATOM 1387 O O . SER A 1 168 ? 2.397 9.008 23.150 1.00 65.06 168 SER A O 1
ATOM 1389 N N . LEU A 1 169 ? 3.875 10.468 23.946 1.00 68.75 169 LEU A N 1
ATOM 1390 C CA . LEU A 1 169 ? 4.977 9.945 23.124 1.00 68.75 169 LEU A CA 1
ATOM 1391 C C . LEU A 1 169 ? 5.376 8.515 23.502 1.00 68.75 169 LEU A C 1
ATOM 1393 O O . LEU A 1 169 ? 5.611 7.695 22.619 1.00 68.75 169 LEU A O 1
ATOM 1397 N N . GLN A 1 170 ? 5.424 8.197 24.798 1.00 70.12 170 GLN A N 1
ATOM 1398 C CA . GLN A 1 170 ? 5.720 6.839 25.262 1.00 70.12 170 GLN A CA 1
ATOM 1399 C C . GLN A 1 170 ? 4.628 5.850 24.818 1.00 70.12 170 GLN A C 1
ATOM 1401 O O . GLN A 1 170 ? 4.939 4.723 24.436 1.00 70.12 170 GLN A O 1
ATOM 1406 N N . MET A 1 171 ? 3.373 6.308 24.779 1.00 75.62 171 MET A N 1
ATOM 1407 C CA . MET A 1 171 ? 2.224 5.566 24.256 1.00 75.62 171 MET A CA 1
ATOM 1408 C C . MET A 1 171 ? 2.382 5.206 22.769 1.00 75.62 171 MET A C 1
ATOM 1410 O O . MET A 1 171 ? 2.119 4.073 22.362 1.00 75.62 171 MET A O 1
ATOM 1414 N N . TYR A 1 172 ? 2.845 6.158 21.952 1.00 78.12 172 TYR A N 1
ATOM 1415 C CA . TYR A 1 172 ? 3.102 5.930 20.527 1.00 78.12 172 TYR A CA 1
ATOM 1416 C C . TYR A 1 172 ? 4.349 5.083 20.279 1.00 78.12 172 TYR A C 1
ATOM 1418 O O . TYR A 1 172 ? 4.347 4.260 19.373 1.00 78.12 172 TYR A O 1
ATOM 1426 N N . LEU A 1 173 ? 5.409 5.247 21.067 1.00 83.69 173 LEU A N 1
ATOM 1427 C CA . LEU A 1 173 ? 6.660 4.512 20.865 1.00 83.69 173 LEU A CA 1
ATOM 1428 C C . LEU A 1 173 ? 6.570 3.043 21.305 1.00 83.69 173 LEU A C 1
ATOM 1430 O O . LEU A 1 173 ? 7.271 2.203 20.743 1.00 83.69 173 LEU A O 1
ATOM 1434 N N . TRP A 1 174 ? 5.717 2.717 22.284 1.00 82.69 174 TRP A N 1
ATOM 1435 C CA . TRP A 1 174 ? 5.622 1.365 22.843 1.00 82.69 174 TRP A CA 1
ATOM 1436 C C . TRP A 1 174 ? 4.172 0.917 23.132 1.00 82.69 174 TRP A C 1
ATOM 1438 O O . TRP A 1 174 ? 3.779 0.770 24.294 1.00 82.69 174 TRP A O 1
ATOM 1448 N N . PRO A 1 175 ? 3.362 0.633 22.090 1.00 80.94 175 PRO A N 1
ATOM 1449 C CA . PRO A 1 175 ? 1.969 0.197 22.251 1.00 80.94 175 PRO A CA 1
ATOM 1450 C C . PRO A 1 175 ? 1.804 -1.160 22.942 1.00 80.94 175 PRO A C 1
ATOM 1452 O O . PRO A 1 175 ? 0.801 -1.406 23.608 1.00 80.94 175 PRO A O 1
ATOM 1455 N N . PHE A 1 176 ? 2.798 -2.041 22.826 1.00 79.81 176 PHE A N 1
ATOM 1456 C CA . PHE A 1 176 ? 2.743 -3.393 23.387 1.00 79.81 176 PHE A CA 1
ATOM 1457 C C . PHE A 1 176 ? 2.917 -3.440 24.911 1.00 79.81 176 PHE A C 1
ATOM 1459 O O . PHE A 1 176 ? 2.572 -4.442 25.528 1.00 79.81 176 PHE A O 1
ATOM 1466 N N . GLY A 1 177 ? 3.429 -2.373 25.534 1.00 77.06 177 GLY A N 1
ATOM 1467 C CA . GLY A 1 177 ? 3.534 -2.268 26.995 1.00 77.06 177 GLY A CA 1
ATOM 1468 C C . GLY A 1 177 ? 2.296 -1.683 27.663 1.00 77.06 177 GLY A C 1
ATOM 1469 O O . GLY A 1 177 ? 2.367 -1.323 28.837 1.00 77.06 177 GLY A O 1
ATOM 1470 N N . ALA A 1 178 ? 1.190 -1.540 26.931 1.00 77.12 178 ALA A N 1
ATOM 1471 C CA . ALA A 1 178 ? -0.030 -0.977 27.476 1.00 77.12 178 ALA A CA 1
ATOM 1472 C C . ALA A 1 178 ? -0.590 -1.844 28.623 1.00 77.12 178 ALA A C 1
ATOM 1474 O O . ALA A 1 178 ? -0.698 -3.071 28.485 1.00 77.12 178 ALA A O 1
ATOM 1475 N N . PRO A 1 179 ? -0.995 -1.231 29.750 1.00 75.31 179 PRO A N 1
ATOM 1476 C CA . PRO A 1 179 ? -1.649 -1.959 30.823 1.00 75.31 179 PRO A CA 1
ATOM 1477 C C . PRO A 1 179 ? -2.965 -2.549 30.306 1.00 75.31 179 PRO A C 1
ATOM 1479 O O . PRO A 1 179 ? -3.777 -1.857 29.695 1.00 75.31 179 PRO A O 1
ATOM 1482 N N . ASN A 1 180 ? -3.185 -3.840 30.564 1.00 80.38 180 ASN A N 1
ATOM 1483 C CA . ASN A 1 180 ? -4.386 -4.568 30.146 1.00 80.38 180 ASN A CA 1
ATOM 1484 C C . ASN A 1 180 ? -4.645 -4.585 28.620 1.00 80.38 180 ASN A C 1
ATOM 1486 O O . ASN A 1 180 ? -5.804 -4.659 28.213 1.00 80.38 180 ASN A O 1
ATOM 1490 N N . PHE A 1 181 ? -3.593 -4.605 27.785 1.00 80.62 181 PHE A N 1
ATOM 1491 C CA . PHE A 1 181 ? -3.666 -4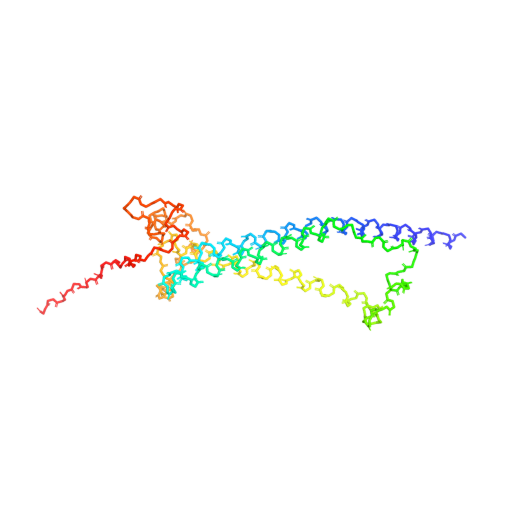.673 26.311 1.00 80.62 181 PHE A CA 1
ATOM 1492 C C . PHE A 1 181 ? -4.784 -5.596 25.792 1.00 80.62 181 PHE A C 1
ATOM 1494 O O . PHE A 1 181 ? -5.690 -5.160 25.082 1.00 80.62 181 PHE A O 1
ATOM 1501 N N . THR A 1 182 ? -4.790 -6.866 26.209 1.00 80.88 182 THR A N 1
ATOM 1502 C CA . THR A 1 182 ? -5.785 -7.851 25.754 1.00 80.88 182 THR A CA 1
ATOM 1503 C C . THR A 1 182 ? -7.210 -7.473 26.159 1.00 80.88 182 THR A C 1
ATOM 1505 O O . THR A 1 182 ? -8.146 -7.718 25.404 1.00 80.88 182 THR A O 1
ATOM 1508 N N . LYS A 1 183 ? -7.400 -6.861 27.334 1.00 80.94 183 LYS A N 1
ATOM 1509 C CA . LYS A 1 183 ? -8.717 -6.414 27.809 1.00 80.94 183 LYS A CA 1
ATOM 1510 C C . LYS A 1 183 ? -9.205 -5.210 27.005 1.00 80.94 183 LYS A C 1
ATOM 1512 O O . LYS A 1 183 ? -10.371 -5.190 26.628 1.00 80.94 183 LYS A O 1
ATOM 1517 N N . ASN A 1 184 ? -8.319 -4.267 26.691 1.00 81.25 184 ASN A N 1
ATOM 1518 C CA . ASN A 1 184 ? -8.646 -3.081 25.896 1.00 81.25 184 ASN A CA 1
ATOM 1519 C C . ASN A 1 184 ? -9.053 -3.475 24.471 1.00 81.25 184 ASN A C 1
ATOM 1521 O O . ASN A 1 184 ? -10.117 -3.079 24.005 1.00 81.25 184 ASN A O 1
ATOM 1525 N N . TRP A 1 185 ? -8.293 -4.370 23.833 1.00 78.94 185 TRP A N 1
ATOM 1526 C CA . TRP A 1 185 ? -8.651 -4.936 22.529 1.00 78.94 185 TRP A CA 1
ATOM 1527 C C . TRP A 1 185 ? -9.944 -5.755 22.572 1.00 78.94 185 TRP A C 1
ATOM 1529 O O . TRP A 1 185 ? -10.770 -5.662 21.666 1.00 78.94 185 TRP A O 1
ATOM 1539 N N . ARG A 1 186 ? -10.171 -6.528 23.641 1.00 77.06 186 ARG A N 1
ATOM 1540 C CA . ARG A 1 186 ? -11.418 -7.283 23.830 1.00 77.06 186 ARG A CA 1
ATOM 1541 C C . ARG A 1 186 ? -12.631 -6.361 23.993 1.00 77.06 186 ARG A C 1
ATOM 1543 O O . ARG A 1 186 ? -13.695 -6.678 23.463 1.00 77.06 186 ARG A O 1
ATOM 1550 N N . ASN A 1 187 ? -12.460 -5.244 24.700 1.00 74.69 187 ASN A N 1
ATOM 1551 C CA . ASN A 1 187 ? -13.476 -4.210 24.870 1.00 74.69 187 ASN A CA 1
ATOM 1552 C C . ASN A 1 187 ? -13.761 -3.490 23.546 1.00 74.69 187 ASN A C 1
ATOM 1554 O O . ASN A 1 187 ? -14.922 -3.383 23.172 1.00 74.69 187 ASN A O 1
ATOM 1558 N N . PHE A 1 188 ? -12.722 -3.076 22.812 1.00 74.38 188 PHE A N 1
ATOM 1559 C CA . PHE A 1 188 ? -12.847 -2.423 21.504 1.00 74.38 188 PHE A CA 1
ATOM 1560 C C . PHE A 1 188 ? -13.572 -3.303 20.477 1.00 74.38 188 PHE A C 1
ATOM 1562 O O . PHE A 1 188 ? -14.453 -2.839 19.762 1.00 74.38 188 PHE A O 1
ATOM 1569 N N . LEU A 1 189 ? -13.243 -4.596 20.439 1.00 71.12 189 LEU A N 1
ATOM 1570 C CA . LEU A 1 189 ? -13.876 -5.565 19.540 1.00 71.12 189 LEU A CA 1
ATOM 1571 C C . LEU A 1 189 ? -15.252 -6.054 20.035 1.00 71.12 189 LEU A C 1
ATOM 1573 O O . LEU A 1 189 ? -15.876 -6.879 19.368 1.00 71.12 189 LEU A O 1
ATOM 1577 N N . GLY A 1 190 ? -15.727 -5.613 21.207 1.00 66.31 190 GLY A N 1
ATOM 1578 C CA . GLY A 1 190 ? -17.034 -6.011 21.743 1.00 66.31 190 GLY A CA 1
ATOM 1579 C C . GLY A 1 190 ? -17.165 -7.511 22.060 1.00 66.31 190 GLY A C 1
ATOM 1580 O O . GLY A 1 190 ? -18.264 -8.070 22.012 1.00 66.31 190 GLY A O 1
ATOM 1581 N N . LEU A 1 191 ? -16.056 -8.186 22.388 1.00 68.69 191 LEU A N 1
ATOM 1582 C CA . LEU A 1 191 ? -15.961 -9.638 22.629 1.00 68.69 191 LEU A CA 1
ATOM 1583 C C . LEU A 1 191 ? -16.405 -10.045 24.056 1.00 68.69 191 LEU A C 1
ATOM 1585 O O . LEU A 1 191 ? -15.733 -10.821 24.753 1.00 68.69 191 LEU A O 1
ATOM 1589 N N . HIS A 1 192 ? -17.541 -9.520 24.515 1.00 63.06 192 HIS A N 1
ATOM 1590 C CA . HIS A 1 192 ? -18.176 -9.901 25.784 1.00 63.06 192 HIS A CA 1
ATOM 1591 C C . HIS A 1 192 ? -19.239 -10.998 25.572 1.00 63.06 192 HIS A C 1
ATOM 1593 O O . HIS A 1 192 ? -19.824 -11.103 24.497 1.00 63.06 192 HIS A O 1
ATOM 1599 N N . PHE A 1 193 ? -19.462 -11.842 26.591 1.00 57.09 193 PHE A N 1
ATOM 1600 C CA . PHE A 1 193 ? -20.496 -12.900 26.619 1.00 57.09 193 PHE A CA 1
ATOM 1601 C C . PHE A 1 193 ? -20.404 -13.998 25.531 1.00 57.09 193 PHE A C 1
ATOM 1603 O O . PHE A 1 193 ? -21.374 -14.293 24.842 1.00 57.09 193 PHE A O 1
ATOM 1610 N N . GLY A 1 194 ? -19.242 -14.644 25.368 1.00 60.47 194 GLY A N 1
ATOM 1611 C CA . GLY A 1 194 ? -19.131 -15.878 24.561 1.00 60.47 194 GLY A CA 1
ATOM 1612 C C . GLY A 1 194 ? -19.137 -15.699 23.033 1.00 60.47 194 GLY A C 1
ATOM 1613 O O . GLY A 1 194 ? -19.168 -16.685 22.296 1.00 60.47 194 GLY A O 1
ATOM 1614 N N . ARG A 1 195 ? -19.064 -14.459 22.535 1.00 61.28 195 ARG A N 1
ATOM 1615 C CA . ARG A 1 195 ? -18.974 -14.145 21.099 1.00 61.28 195 ARG A CA 1
ATOM 1616 C C . ARG A 1 195 ? -17.619 -14.571 20.519 1.00 61.28 195 ARG A C 1
ATOM 1618 O O . ARG A 1 195 ? -16.569 -14.241 21.065 1.00 61.28 195 ARG A O 1
ATOM 1625 N N . ARG A 1 196 ? -17.633 -15.313 19.403 1.00 63.53 196 ARG A N 1
ATOM 1626 C CA . ARG A 1 196 ? -16.419 -15.805 18.716 1.00 63.53 196 ARG A CA 1
ATOM 1627 C C . ARG A 1 196 ? -15.872 -14.765 17.729 1.00 63.53 196 ARG A C 1
ATOM 1629 O O . ARG A 1 196 ? -16.654 -14.187 16.973 1.00 63.53 196 ARG A O 1
ATOM 1636 N N . PHE A 1 197 ? -14.540 -14.623 17.693 1.00 57.06 197 PHE A N 1
ATOM 1637 C CA . PHE A 1 197 ? -13.763 -13.671 16.874 1.00 57.06 197 PHE A CA 1
ATOM 1638 C C . PHE A 1 197 ? -14.224 -13.613 15.405 1.00 57.06 197 PHE A C 1
ATOM 1640 O O . PHE A 1 197 ? -14.550 -12.551 14.891 1.00 57.06 197 PHE A O 1
ATOM 1647 N N . TRP A 1 198 ? -14.373 -14.766 14.752 1.00 54.22 198 TRP A N 1
ATOM 1648 C CA . TRP A 1 198 ? -14.721 -14.851 13.327 1.00 54.22 198 TRP A CA 1
ATOM 1649 C C . TRP A 1 198 ? -16.178 -14.509 12.981 1.00 54.22 198 TRP A C 1
ATOM 1651 O O . TRP A 1 198 ? -16.455 -14.122 11.853 1.00 54.22 198 TRP A O 1
ATOM 1661 N N . SER A 1 199 ? -17.110 -14.628 13.930 1.00 56.47 199 SER A N 1
ATOM 1662 C CA . SER A 1 199 ? -18.548 -14.457 13.664 1.00 56.47 199 SER A CA 1
ATOM 1663 C C . SER A 1 199 ? -19.086 -13.076 14.053 1.00 56.47 199 SER A C 1
ATOM 1665 O O . SER A 1 199 ? -20.190 -12.741 13.645 1.00 56.47 199 SER A O 1
ATOM 1667 N N . HIS A 1 200 ? -18.348 -12.294 14.850 1.00 54.03 200 HIS A N 1
ATOM 1668 C CA . HIS A 1 200 ? -18.858 -11.051 15.460 1.00 54.03 200 HIS A CA 1
ATOM 1669 C C . HIS A 1 200 ? -17.944 -9.830 15.273 1.00 54.03 200 HIS A C 1
ATOM 1671 O O . HIS A 1 200 ? -18.295 -8.748 15.727 1.00 54.03 200 HIS A O 1
ATOM 1677 N N . ILE A 1 201 ? -16.782 -10.000 14.628 1.00 56.31 201 ILE A N 1
ATOM 1678 C CA . ILE A 1 201 ? -15.878 -8.899 14.247 1.00 56.31 201 ILE A CA 1
ATOM 1679 C C . ILE A 1 201 ? -16.042 -8.545 12.762 1.00 56.31 201 ILE A C 1
ATOM 1681 O O . ILE A 1 201 ? -15.946 -7.380 12.397 1.00 56.31 201 ILE A O 1
ATOM 1685 N N . LEU A 1 202 ? -16.341 -9.532 11.904 1.00 51.59 202 LEU A N 1
ATOM 1686 C CA . LEU A 1 202 ? -16.642 -9.309 10.479 1.00 51.59 202 LEU A CA 1
ATOM 1687 C C . LEU A 1 202 ? -18.109 -8.930 10.218 1.00 51.59 202 LEU A C 1
ATOM 1689 O O . LEU A 1 202 ? -18.434 -8.465 9.129 1.00 51.59 202 LEU A O 1
ATOM 1693 N N . LEU A 1 203 ? -18.989 -9.122 11.204 1.00 47.31 203 LEU A N 1
ATOM 1694 C CA . LEU A 1 203 ? -20.389 -8.712 11.146 1.00 47.31 203 LEU A CA 1
ATOM 1695 C C . LEU A 1 203 ? -20.629 -7.590 12.170 1.00 47.31 203 LEU A C 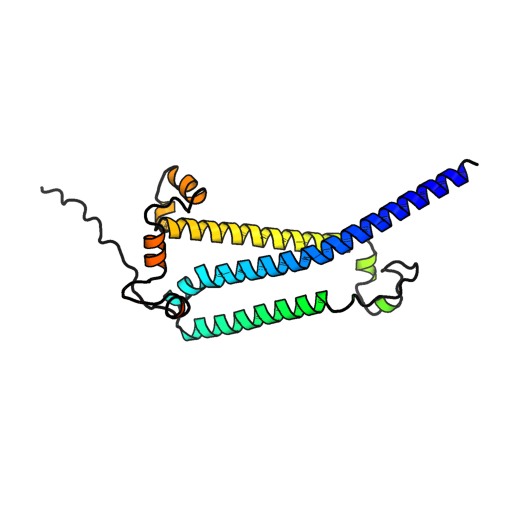1
ATOM 1697 O O . LEU A 1 203 ? -20.247 -7.767 13.329 1.00 47.31 203 LEU A O 1
ATOM 1701 N N . PRO A 1 204 ? -21.262 -6.468 11.775 1.00 43.81 204 PRO A N 1
ATOM 1702 C CA . PRO A 1 204 ? -21.582 -5.343 12.655 1.00 43.81 204 PRO A CA 1
ATOM 1703 C C . PRO A 1 204 ? -22.285 -5.794 13.934 1.00 43.81 204 PRO A C 1
ATOM 1705 O O . PRO A 1 204 ? -23.427 -6.250 13.897 1.00 43.81 204 PRO A O 1
ATOM 1708 N N . SER A 1 205 ? -21.623 -5.656 15.080 1.00 44.12 205 SER A N 1
ATOM 1709 C CA . SER A 1 205 ? -22.268 -5.837 16.378 1.00 44.12 205 SER A CA 1
ATOM 1710 C C . SER A 1 205 ? -22.734 -4.478 16.887 1.00 44.12 205 SER A C 1
ATOM 1712 O O . SER A 1 205 ? -21.921 -3.670 17.336 1.00 44.12 205 SER A O 1
ATOM 1714 N N . THR A 1 206 ? -24.051 -4.269 16.884 1.00 48.59 206 THR A N 1
ATOM 1715 C CA . THR A 1 206 ? -24.796 -3.100 17.396 1.00 48.59 206 THR A CA 1
ATOM 1716 C C . THR A 1 206 ? -24.735 -2.965 18.928 1.00 48.59 206 THR A C 1
ATOM 1718 O O . THR A 1 206 ? -25.731 -2.700 19.599 1.00 48.59 206 THR A O 1
ATOM 1721 N N . HIS A 1 207 ? -23.581 -3.234 19.530 1.00 49.31 207 HIS A N 1
ATOM 1722 C CA . HIS A 1 207 ? -23.405 -3.108 20.968 1.00 49.31 207 HIS A CA 1
ATOM 1723 C C . HIS A 1 207 ? -23.230 -1.635 21.348 1.00 49.31 207 HIS A C 1
ATOM 1725 O O . HIS A 1 207 ? -22.527 -0.886 20.672 1.00 49.31 207 HIS A O 1
ATOM 1731 N N . LYS A 1 208 ? -23.895 -1.216 22.429 1.00 50.78 208 LYS A N 1
ATOM 1732 C CA . LYS A 1 208 ? -23.710 0.128 22.981 1.00 50.78 208 LYS A CA 1
ATOM 1733 C C . LYS A 1 208 ? -22.275 0.258 23.514 1.00 50.78 208 LYS A C 1
ATOM 1735 O O . LYS A 1 208 ? -21.794 -0.696 24.133 1.00 50.78 208 LYS A O 1
ATOM 1740 N N . PRO A 1 209 ? -21.600 1.401 23.296 1.00 50.50 209 PRO A N 1
ATOM 1741 C CA . PRO A 1 209 ? -20.297 1.650 23.895 1.00 50.50 209 PRO A CA 1
ATOM 1742 C C . PRO A 1 209 ? -20.414 1.566 25.420 1.00 50.50 209 PRO A C 1
ATOM 1744 O O . PRO A 1 209 ? -21.348 2.108 26.014 1.00 50.50 209 PRO A O 1
ATOM 1747 N N . PHE A 1 210 ? -19.485 0.844 26.047 1.00 49.81 210 PHE A N 1
ATOM 1748 C CA . PHE A 1 210 ? -19.378 0.785 27.501 1.00 49.81 210 PHE A CA 1
ATOM 1749 C C . PHE A 1 210 ? -18.790 2.119 27.968 1.00 49.81 210 PHE A C 1
ATOM 1751 O O . PHE A 1 210 ? -17.585 2.341 27.866 1.00 49.81 210 PHE A O 1
ATOM 1758 N N . PHE A 1 211 ? -19.642 3.026 28.434 1.00 45.47 211 PHE A N 1
ATOM 1759 C CA . PHE A 1 211 ? -19.180 4.182 29.188 1.00 45.47 211 PHE A CA 1
ATOM 1760 C C . PHE A 1 211 ? -18.720 3.671 30.555 1.00 45.47 211 PHE A C 1
ATOM 1762 O O . PHE A 1 211 ? -19.480 2.993 31.248 1.00 45.47 211 PHE A O 1
ATOM 1769 N N . HIS A 1 212 ? -17.467 3.942 30.925 1.00 43.31 212 HIS A N 1
ATOM 1770 C CA . HIS A 1 212 ? -17.091 3.869 32.331 1.00 43.31 212 HIS A CA 1
ATOM 1771 C C . HIS A 1 212 ? -17.995 4.849 33.076 1.00 43.31 212 HIS A C 1
ATOM 1773 O O . HIS A 1 212 ? -18.099 6.006 32.669 1.00 43.31 212 HIS A O 1
ATOM 1779 N N . GLU A 1 213 ? -18.692 4.352 34.098 1.00 42.84 213 GLU A N 1
ATOM 1780 C CA . GLU A 1 213 ? -19.500 5.180 34.983 1.00 42.84 213 GLU A C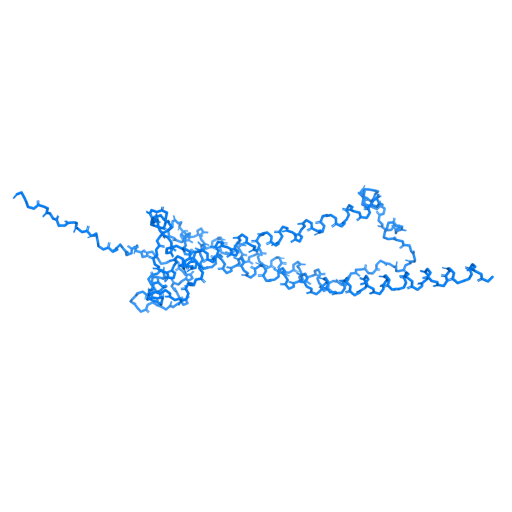A 1
ATOM 1781 C C . GLU A 1 213 ? -18.709 6.421 35.399 1.00 42.84 213 GLU A C 1
ATOM 1783 O O . GLU A 1 213 ? -17.528 6.368 35.753 1.00 42.84 213 GLU A O 1
ATOM 1788 N N . GLU A 1 214 ? -19.402 7.537 35.252 1.00 40.72 214 GLU A N 1
ATOM 1789 C CA . GLU A 1 214 ? -19.014 8.895 35.562 1.00 40.72 214 GLU A CA 1
ATOM 1790 C C . GLU A 1 214 ? -18.287 8.951 36.912 1.00 40.72 214 GLU A C 1
ATOM 1792 O O . GLU A 1 214 ? -18.806 8.506 37.936 1.00 40.72 214 GLU A O 1
ATOM 1797 N N . TYR A 1 215 ? -17.070 9.499 36.925 1.00 40.78 215 TYR A N 1
ATOM 1798 C CA . TYR A 1 215 ? -16.448 9.947 38.165 1.00 40.78 215 TYR A CA 1
ATOM 1799 C C . TYR A 1 215 ? -17.357 11.031 38.748 1.00 40.78 215 TYR A C 1
ATOM 1801 O O . TYR A 1 215 ? -17.293 12.185 38.330 1.00 40.78 215 TYR A O 1
ATOM 1809 N N . THR A 1 216 ? -18.235 10.659 39.678 1.00 42.03 216 THR A N 1
ATOM 1810 C CA . THR A 1 216 ? -18.956 11.611 40.518 1.00 42.03 216 THR A CA 1
ATOM 1811 C C . THR A 1 216 ? -17.911 12.324 41.376 1.00 42.03 216 THR A C 1
ATOM 1813 O O . THR A 1 216 ? -17.310 11.667 42.235 1.00 42.03 216 THR A O 1
ATOM 1816 N N . PRO A 1 217 ? -17.635 13.626 41.174 1.00 46.12 217 PRO A N 1
ATOM 1817 C CA . PRO A 1 217 ? -16.827 14.352 42.140 1.00 46.12 217 PRO A CA 1
ATOM 1818 C C . PRO A 1 217 ? -17.548 14.298 43.497 1.00 46.12 217 PRO A C 1
ATOM 1820 O O . PRO A 1 217 ? -18.784 14.339 43.522 1.00 46.12 217 PRO A O 1
ATOM 1823 N N . PRO A 1 218 ? -16.823 14.177 44.624 1.00 44.19 218 PRO A N 1
ATOM 1824 C CA . PRO A 1 218 ? -17.460 14.221 45.929 1.00 44.19 218 PRO A CA 1
ATOM 1825 C C . PRO A 1 218 ? -18.242 15.530 46.031 1.00 44.19 218 PRO A C 1
ATOM 1827 O O . PRO A 1 218 ? -17.687 16.607 45.803 1.00 44.19 218 PRO A O 1
ATOM 1830 N N . MET A 1 219 ? -19.538 15.428 46.332 1.00 39.75 219 MET A N 1
ATOM 1831 C CA . MET A 1 219 ? -20.329 16.595 46.693 1.00 39.75 219 MET A CA 1
ATOM 1832 C C . MET A 1 219 ? -19.616 17.276 47.860 1.00 39.75 219 MET A C 1
ATOM 1834 O O . MET A 1 219 ? -19.435 16.673 48.919 1.00 39.75 219 MET A O 1
ATOM 1838 N N . CYS A 1 220 ? -19.173 18.516 47.651 1.00 42.38 220 CYS A N 1
ATOM 1839 C CA . CYS A 1 220 ? -18.831 19.391 48.757 1.00 42.38 220 CYS A CA 1
ATOM 1840 C C . CYS A 1 220 ? -20.106 19.550 49.586 1.00 42.38 220 CYS A C 1
ATOM 1842 O O . CYS A 1 220 ? -21.056 20.196 49.144 1.00 42.38 220 CYS A O 1
ATOM 1844 N N . ASN A 1 221 ? -20.141 18.914 50.755 1.00 43.22 221 ASN A N 1
ATOM 1845 C CA . ASN A 1 221 ? -21.130 19.237 51.768 1.00 43.22 221 ASN A CA 1
ATOM 1846 C C . ASN A 1 221 ? -20.880 20.688 52.199 1.00 43.22 221 ASN A C 1
ATOM 1848 O O . ASN A 1 221 ? -19.732 21.052 52.467 1.00 43.22 221 ASN A O 1
ATOM 1852 N N . LEU A 1 222 ? -21.954 21.484 52.175 1.00 39.19 222 LEU A N 1
ATOM 1853 C CA . LEU A 1 222 ? -22.024 22.847 52.706 1.00 39.19 222 LEU A CA 1
ATOM 1854 C C . LEU A 1 222 ? -21.466 22.944 54.131 1.00 39.19 222 LEU A C 1
ATOM 1856 O O . LEU A 1 222 ? -21.753 22.023 54.931 1.00 39.19 222 LEU A O 1
#